Protein AF-A0A7R8CX97-F1 (afdb_monomer_lite)

pLDDT: mean 77.19, std 15.04, range [37.28, 96.88]

Seq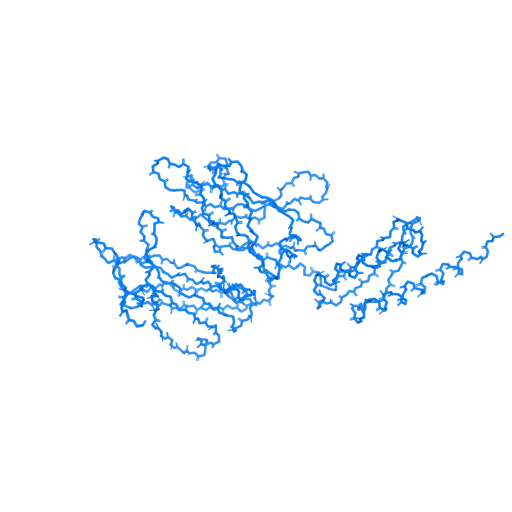uence (344 aa):
MGQDLPHKMAVEDMFIRKFMNGTWPDTFQSEIIIKRTHNLIRIAGITNYFIPAKKMYFLIGYTEEMLSLWLKCPPFHIDVTSDNPQNVWQSFSKLSKNLADMDVFDKSDPFCVVYLKEFNGSNTWLEMGRTEHINNNLNPSWVKKIVLEYRFEERQMLRFDVYDYDIKGSSNLDNHDFLGTCSCSLGEIVTGGSMGAVCSIPLQKKKNGSKLLISVEEMQVNKEETVWKVYAKNCDKKDFFGKSDPFLLISKSTPEGNGKYIPVHKTEVVKNTLNPIWKQFTIPIASLCNGDYLRPLMFEVSDWNRNGTEDFIGSVNLTLREIRDKRIFSVDLINDSKRKKKGF

InterPro domains:
  IPR000008 C2 domain [PF00168] (97-192)
  IPR000008 C2 domain [PF00168] (227-326)
  IPR000008 C2 domain [PS50004] (70-199)
  IPR000008 C2 domain [PS50004] (206-333)
  IPR000008 C2 domain [SM00239] (77-198)
  IPR000008 C2 domain [SM00239] (229-332)
  IPR026146 Small ribosomal subunit protein uS3m, metazoan [PF14955] (6-74)
  IPR035892 C2 domain superfamily [G3DSA:2.60.40.150] (96-215)
  IPR035892 C2 domain superfamily [G3DSA:2.60.40.150] (216-343)
  IPR035892 C2 domain superfamily [SSF49562] (97-210)
  IPR035892 C2 domain superfamily [SSF49562] (226-341)
  IPR037768 Copine, C2B domain [cd04047] (224-335)
  IPR045052 Copine [PTHR10857] (96-342)

Secondary structure (DSSP, 8-state):
--SHHHHHHHHHHHHHHHHHHHHSTTTBSSPPEEEEETTEEEEEEEE-TT--HHHHHHHHHHHHHHHHHHHT-S-EEEEEEES----EEEEEEEEEE-PPP--SSS---EEEEEEEE-SSS---EEEEEEPPP-TT-SS-B--PPEEEEE-TTS--EEEEEEEE--STT---GGGS-EEEEEEEEHHHHHHSSSSS-EEEEEPBT-SS--EEEEEEEEPP----EEEE--B--SPPP--SSS---EEEEEEEEPTT-SS-EEEEEEPPP-TT-SS-BPPPEEEEHHHHTTT-TTSEEEEEEEEE-TTS-EEEEEEEEEEHHHHHT-SS---PPB-HHHHHHTT-

Structure (mmCIF, N/CA/C/O backbone):
data_AF-A0A7R8CX97-F1
#
_entry.id   AF-A0A7R8CX97-F1
#
loop_
_atom_site.group_PDB
_atom_site.id
_atom_site.type_symbol
_atom_site.label_atom_id
_atom_site.label_alt_id
_atom_site.label_comp_id
_atom_site.label_asym_id
_atom_site.label_entity_id
_atom_site.label_seq_id
_atom_site.pdbx_PDB_ins_code
_atom_site.Cartn_x
_atom_site.Cartn_y
_atom_site.Cartn_z
_atom_site.occupancy
_atom_site.B_iso_or_equiv
_atom_site.auth_seq_id
_atom_site.auth_comp_id
_atom_site.auth_asym_id
_atom_site.auth_atom_id
_atom_site.pdbx_PDB_model_num
ATOM 1 N N . MET A 1 1 ? -37.909 7.763 54.750 1.00 41.53 1 MET A N 1
ATOM 2 C CA . MET A 1 1 ? -37.769 8.283 53.371 1.00 41.53 1 MET A CA 1
ATOM 3 C C . MET A 1 1 ? -36.938 7.299 52.553 1.00 41.53 1 MET A C 1
ATOM 5 O O . MET A 1 1 ? -35.730 7.454 52.486 1.00 41.53 1 MET A O 1
ATOM 9 N N . GLY A 1 2 ? -37.542 6.236 52.017 1.00 51.38 2 GLY A N 1
ATOM 10 C CA . GLY A 1 2 ? -36.784 5.167 51.339 1.00 51.38 2 GLY A CA 1
ATOM 11 C C . GLY A 1 2 ? -37.535 4.438 50.225 1.00 51.38 2 GLY A C 1
ATOM 12 O O . GLY A 1 2 ? -37.032 3.444 49.721 1.00 51.38 2 GLY A O 1
ATOM 13 N N . GLN A 1 3 ? -38.725 4.910 49.838 1.00 44.06 3 GLN A N 1
ATOM 14 C CA . GLN A 1 3 ? -39.551 4.259 48.813 1.00 44.06 3 GLN A CA 1
ATOM 15 C C . GLN A 1 3 ? -39.348 4.833 47.394 1.00 44.06 3 GLN A C 1
ATOM 17 O O . GLN A 1 3 ? -39.746 4.186 46.433 1.00 44.06 3 GLN A O 1
ATOM 22 N N . ASP A 1 4 ? -38.660 5.974 47.235 1.00 55.00 4 ASP A N 1
ATOM 23 C CA . ASP A 1 4 ? -38.542 6.668 45.935 1.00 55.00 4 ASP A CA 1
ATOM 24 C C . ASP A 1 4 ? -37.302 6.317 45.097 1.00 55.00 4 ASP A C 1
ATOM 26 O O . ASP A 1 4 ? -37.288 6.575 43.893 1.00 55.00 4 ASP A O 1
ATOM 30 N N . LEU A 1 5 ? -36.251 5.733 45.686 1.00 61.50 5 LEU A N 1
ATOM 31 C CA . LEU A 1 5 ? -35.015 5.432 44.944 1.00 61.50 5 LEU A CA 1
ATOM 32 C C . LEU A 1 5 ? -35.226 4.425 43.794 1.00 61.50 5 LEU A C 1
ATOM 34 O O . LEU A 1 5 ? -34.788 4.718 42.681 1.00 61.50 5 LEU A O 1
ATOM 38 N N . PRO A 1 6 ? -35.912 3.280 44.000 1.00 66.00 6 PRO A N 1
ATOM 39 C CA . PRO A 1 6 ? -36.088 2.279 42.945 1.00 66.00 6 PRO A CA 1
ATOM 40 C C . PRO A 1 6 ? -36.958 2.787 41.792 1.00 66.00 6 PRO A C 1
ATOM 42 O O . PRO A 1 6 ? -36.646 2.557 40.626 1.00 66.00 6 PRO A O 1
ATOM 45 N N . HIS A 1 7 ? -38.025 3.525 42.115 1.00 71.44 7 HIS A N 1
ATOM 46 C CA . HIS A 1 7 ? -38.918 4.118 41.121 1.00 71.44 7 HIS A CA 1
ATOM 47 C C . HIS A 1 7 ? -38.194 5.184 40.289 1.00 71.44 7 HIS A C 1
ATOM 49 O O . HIS A 1 7 ? -38.279 5.180 39.062 1.00 71.44 7 HIS A O 1
ATOM 55 N N . LYS A 1 8 ? -37.411 6.056 40.936 1.00 74.56 8 LYS A N 1
ATOM 56 C CA . LYS A 1 8 ? -36.607 7.068 40.244 1.00 74.56 8 LYS A CA 1
ATOM 57 C C . LYS A 1 8 ? -35.566 6.439 39.312 1.00 74.56 8 LYS A C 1
ATOM 59 O O . LYS A 1 8 ? -35.444 6.870 38.169 1.00 74.56 8 LYS A O 1
ATOM 64 N N . MET A 1 9 ? -34.877 5.388 39.760 1.00 78.50 9 MET A N 1
ATOM 65 C CA . MET A 1 9 ? -33.910 4.657 38.931 1.00 78.50 9 MET A CA 1
ATOM 66 C C . MET A 1 9 ? -34.572 3.983 37.723 1.00 78.50 9 MET A C 1
ATOM 68 O O . MET A 1 9 ? -34.030 4.046 36.624 1.00 78.50 9 MET A O 1
ATOM 72 N N . ALA A 1 10 ? -35.764 3.401 37.888 1.00 81.00 10 ALA A N 1
ATOM 73 C CA . ALA A 1 10 ? -36.506 2.798 36.780 1.00 81.00 10 ALA A CA 1
ATOM 74 C C . ALA A 1 10 ? -36.926 3.833 35.718 1.00 81.00 10 ALA A C 1
ATOM 76 O O . ALA A 1 10 ? -36.846 3.564 34.518 1.00 81.00 10 ALA A O 1
ATOM 77 N N . VAL A 1 11 ? -37.335 5.033 36.147 1.00 84.44 11 VAL A N 1
ATOM 78 C CA . VAL A 1 11 ? -37.668 6.144 35.239 1.00 84.44 11 VAL A CA 1
ATOM 79 C C . VAL A 1 11 ? -36.429 6.630 34.482 1.00 84.44 11 VAL A C 1
ATOM 81 O O . VAL A 1 11 ? -36.500 6.837 33.269 1.00 84.44 11 VAL A O 1
ATOM 84 N N . GLU A 1 12 ? -35.289 6.766 35.162 1.00 86.50 12 GLU A N 1
ATOM 85 C CA . GLU A 1 12 ? -34.015 7.130 34.531 1.00 86.50 12 GLU A CA 1
ATOM 86 C C . GLU A 1 12 ? -33.551 6.071 33.519 1.00 86.50 12 GLU A C 1
ATOM 88 O O . GLU A 1 12 ? -33.162 6.416 32.407 1.00 86.50 12 GLU A O 1
ATOM 93 N N . ASP A 1 13 ? -33.641 4.783 33.854 1.00 87.88 13 ASP A N 1
ATOM 94 C CA . ASP A 1 13 ? -33.240 3.697 32.954 1.00 87.88 13 ASP A CA 1
ATOM 95 C C . ASP A 1 13 ? -34.161 3.603 31.726 1.00 87.88 13 ASP A C 1
ATOM 97 O O . ASP A 1 13 ? -33.696 3.365 30.608 1.00 87.88 13 ASP A O 1
ATOM 101 N N . MET A 1 14 ? -35.466 3.850 31.892 1.00 87.94 14 MET A N 1
ATOM 102 C CA . MET A 1 14 ? -36.398 3.951 30.765 1.00 87.94 14 MET A CA 1
ATOM 103 C C . MET A 1 14 ? -36.058 5.144 29.864 1.00 87.94 14 MET A C 1
ATOM 105 O O . MET A 1 14 ? -36.117 5.023 28.637 1.00 87.94 14 MET A O 1
ATOM 109 N N . PHE A 1 15 ? -35.698 6.287 30.451 1.00 90.38 15 PHE A N 1
ATOM 110 C CA . PHE A 1 15 ? -35.252 7.451 29.691 1.00 90.38 15 PHE A CA 1
ATOM 111 C C . PHE A 1 15 ? -33.981 7.140 28.903 1.00 90.38 15 PHE A C 1
ATOM 113 O O . PHE A 1 15 ? -33.958 7.374 27.698 1.00 90.38 15 PHE A O 1
ATOM 120 N N . ILE A 1 16 ? -32.972 6.544 29.546 1.00 90.25 16 ILE A N 1
ATOM 121 C CA . ILE A 1 16 ? -31.727 6.128 28.897 1.00 90.25 16 ILE A CA 1
ATOM 122 C C . ILE A 1 16 ? -32.030 5.240 27.687 1.00 90.25 16 ILE A C 1
ATOM 124 O O . ILE A 1 16 ? -31.555 5.519 26.593 1.00 90.25 16 ILE A O 1
ATOM 128 N N . ARG A 1 17 ? -32.874 4.212 27.837 1.00 90.81 17 ARG A N 1
ATOM 129 C CA . ARG A 1 17 ? -33.239 3.315 26.723 1.00 90.81 17 ARG A CA 1
ATOM 130 C C . ARG A 1 17 ? -33.894 4.064 25.563 1.00 90.81 17 ARG A C 1
ATOM 132 O O . ARG A 1 17 ? -33.545 3.831 24.410 1.00 90.81 17 ARG A O 1
ATOM 139 N N . LYS A 1 18 ? -34.817 4.986 25.855 1.00 90.38 18 LYS A N 1
ATOM 140 C CA . LYS A 1 18 ? -35.466 5.816 24.826 1.00 90.38 18 LYS A CA 1
ATOM 141 C C . LYS A 1 18 ? -34.483 6.771 24.152 1.00 90.38 18 LYS A C 1
ATOM 143 O O . LYS A 1 18 ? -34.536 6.919 22.936 1.00 90.38 18 LYS A O 1
ATOM 148 N N . PHE A 1 19 ? -33.589 7.383 24.925 1.00 92.12 19 PHE A N 1
ATOM 149 C CA . PHE A 1 19 ? -32.539 8.255 24.410 1.00 92.12 19 PHE A CA 1
ATOM 150 C C . PHE A 1 19 ? -31.606 7.488 23.478 1.00 92.12 19 PHE A C 1
ATOM 152 O O . PHE A 1 19 ? -31.365 7.929 22.360 1.00 92.12 19 PHE A O 1
ATOM 159 N N . MET A 1 20 ? -31.133 6.316 23.905 1.00 90.81 20 MET A N 1
ATOM 160 C CA . MET A 1 20 ? -30.292 5.449 23.087 1.00 90.81 20 MET A CA 1
ATOM 161 C C . MET A 1 20 ? -31.007 5.065 21.790 1.00 90.81 20 MET A C 1
ATOM 163 O O . MET A 1 20 ? -30.449 5.294 20.729 1.00 90.81 20 MET A O 1
ATOM 167 N N . ASN A 1 21 ? -32.260 4.600 21.838 1.00 88.81 21 ASN A N 1
ATOM 168 C CA . ASN A 1 21 ? -33.011 4.241 20.626 1.00 88.81 21 ASN A CA 1
ATOM 169 C C . ASN A 1 21 ? -33.236 5.426 19.668 1.00 88.81 21 ASN A C 1
ATOM 171 O O . ASN A 1 21 ? -33.279 5.231 18.458 1.00 88.81 21 ASN A O 1
ATOM 175 N N . GLY A 1 22 ? -33.388 6.646 20.192 1.00 88.44 22 GLY A N 1
ATOM 176 C CA . GLY A 1 22 ? -33.539 7.850 19.369 1.00 88.44 22 GLY A CA 1
ATOM 177 C C . GLY A 1 22 ? -32.222 8.343 18.764 1.00 88.44 22 GLY A C 1
ATOM 178 O O . GLY A 1 22 ? -32.187 8.760 17.610 1.00 88.44 22 GLY A O 1
ATOM 179 N N . THR A 1 23 ? -31.137 8.283 19.534 1.00 89.69 23 THR A N 1
ATOM 180 C CA . THR A 1 23 ? -29.804 8.757 19.133 1.00 89.69 23 THR A CA 1
ATOM 181 C C . THR A 1 23 ? -29.090 7.751 18.227 1.00 89.69 23 THR A C 1
ATOM 183 O O . THR A 1 23 ? -28.349 8.141 17.327 1.00 89.69 23 THR A O 1
ATOM 186 N N . TRP A 1 24 ? -29.355 6.460 18.419 1.00 89.44 24 TRP A N 1
ATOM 187 C CA . TRP A 1 24 ? -28.754 5.331 17.711 1.00 89.44 24 TRP A CA 1
ATOM 188 C C . TRP A 1 24 ? -29.807 4.581 16.866 1.00 89.44 24 TRP A C 1
ATOM 190 O O . TRP A 1 24 ? -30.106 3.414 17.153 1.00 89.44 24 TRP A O 1
ATOM 200 N N . PRO A 1 25 ? -30.382 5.216 15.823 1.00 82.75 25 PRO A N 1
ATOM 201 C CA . PRO A 1 25 ? -31.473 4.634 15.046 1.00 82.75 25 PRO A CA 1
ATOM 202 C C . PRO A 1 25 ? -31.000 3.398 14.271 1.00 82.75 25 PRO A C 1
ATOM 204 O O . PRO A 1 25 ? -30.049 3.477 13.491 1.00 82.75 25 PRO A O 1
ATOM 207 N N . ASP A 1 26 ? -31.663 2.262 14.509 1.00 79.12 26 ASP A N 1
ATOM 208 C CA . ASP A 1 26 ? -31.423 0.951 13.876 1.00 79.12 26 ASP A CA 1
ATOM 209 C C . ASP A 1 26 ? -29.979 0.431 13.967 1.00 79.12 26 ASP A C 1
ATOM 211 O O . ASP A 1 26 ? -29.533 -0.408 13.180 1.00 79.12 26 ASP A O 1
ATOM 215 N N . THR A 1 27 ? -29.221 0.944 14.934 1.00 79.50 27 THR A N 1
ATOM 216 C CA . THR A 1 27 ? -27.808 0.592 15.090 1.00 79.50 27 THR A CA 1
ATOM 217 C C . THR A 1 27 ? -27.546 -0.479 16.131 1.00 79.50 27 THR A C 1
ATOM 219 O O . THR A 1 27 ? -26.583 -1.215 15.950 1.00 79.50 27 THR A O 1
ATOM 222 N N . PHE A 1 28 ? -28.370 -0.616 17.173 1.00 84.25 28 PHE A N 1
ATOM 223 C CA . PHE A 1 28 ? -28.231 -1.704 18.146 1.00 84.25 28 PHE A CA 1
ATOM 224 C C . PHE A 1 28 ? -28.981 -2.957 17.675 1.00 84.25 28 PHE A C 1
ATOM 226 O O . PHE A 1 28 ? -30.141 -2.878 17.283 1.00 84.25 28 PHE A O 1
ATOM 233 N N . GLN A 1 29 ? -28.309 -4.107 17.720 1.00 81.25 29 GLN A N 1
ATOM 234 C CA . GLN A 1 29 ? -28.875 -5.434 17.461 1.00 81.25 29 GLN A CA 1
ATOM 235 C C . GLN A 1 29 ? -29.215 -6.197 18.744 1.00 81.25 29 GLN A C 1
ATOM 237 O O . GLN A 1 29 ? -30.026 -7.120 18.708 1.00 81.25 29 GLN A O 1
ATOM 242 N N . SER A 1 30 ? -28.619 -5.821 19.877 1.00 83.12 30 SER A N 1
ATOM 243 C CA . SER A 1 30 ? -29.034 -6.328 21.184 1.00 83.12 30 SER A CA 1
ATOM 244 C C . SER A 1 30 ? -29.943 -5.342 21.899 1.00 83.12 30 SER A C 1
ATOM 246 O O . SER A 1 30 ? -29.991 -4.150 21.591 1.00 83.12 30 SER A O 1
ATOM 248 N N . GLU A 1 31 ? -30.579 -5.828 22.961 1.00 85.62 31 GLU A N 1
ATOM 249 C CA . GLU A 1 31 ? -31.091 -4.933 23.986 1.00 85.62 31 GLU A CA 1
ATOM 250 C C . GLU A 1 31 ? -29.958 -4.112 24.609 1.00 85.62 31 GLU A C 1
ATOM 252 O O . GLU A 1 31 ? -28.813 -4.560 24.731 1.00 85.62 31 GLU A O 1
ATOM 257 N N . ILE A 1 32 ? -30.304 -2.901 25.035 1.00 88.50 32 ILE A N 1
ATOM 258 C CA . ILE A 1 32 ? -29.399 -2.027 25.773 1.00 88.50 32 ILE A CA 1
ATOM 259 C C . ILE A 1 32 ? -29.286 -2.539 27.211 1.00 88.50 32 ILE A C 1
ATOM 261 O O . ILE A 1 32 ? -30.281 -2.688 27.923 1.00 88.50 32 ILE A O 1
ATOM 265 N N . ILE A 1 33 ? -28.067 -2.778 27.664 1.00 87.38 33 ILE A N 1
ATOM 266 C CA . ILE A 1 33 ? -27.746 -3.180 29.028 1.00 87.38 33 ILE A CA 1
ATOM 267 C C . ILE A 1 33 ? -27.322 -1.928 29.790 1.00 87.38 33 ILE A C 1
ATOM 269 O O . ILE A 1 33 ? -26.439 -1.198 29.354 1.00 87.38 33 ILE A O 1
ATOM 273 N N . ILE A 1 34 ? -27.938 -1.675 30.943 1.00 88.31 34 ILE A N 1
ATOM 274 C CA . ILE A 1 34 ? -27.571 -0.562 31.825 1.00 88.31 34 ILE A CA 1
ATOM 275 C C . ILE A 1 34 ? -27.044 -1.166 33.119 1.00 88.31 34 ILE A C 1
ATOM 277 O O . ILE A 1 34 ? -27.747 -1.922 33.790 1.00 88.31 34 ILE A O 1
ATOM 281 N N . LYS A 1 35 ? -25.801 -0.843 33.471 1.00 83.50 35 LYS A N 1
ATOM 282 C CA . LYS A 1 35 ? -25.158 -1.288 34.705 1.00 83.50 35 LYS A CA 1
ATOM 283 C C . LYS A 1 35 ? -24.748 -0.077 35.529 1.00 83.50 35 LYS A C 1
ATOM 285 O O . LYS A 1 35 ? -23.975 0.760 35.076 1.00 83.50 35 LYS A O 1
ATOM 290 N N . ARG A 1 36 ? -25.247 -0.003 36.761 1.00 81.50 36 ARG A N 1
ATOM 291 C CA . ARG A 1 36 ? -24.917 1.062 37.713 1.00 81.50 36 ARG A CA 1
ATOM 292 C C . ARG A 1 36 ? -23.991 0.511 38.790 1.00 81.50 36 ARG A C 1
ATOM 294 O O . ARG A 1 36 ? -24.331 -0.457 39.465 1.00 81.50 36 ARG A O 1
ATOM 301 N N . THR A 1 37 ? -22.816 1.109 38.942 1.00 77.88 37 THR A N 1
ATOM 302 C CA . THR A 1 37 ? -21.831 0.750 39.970 1.00 77.88 37 THR A CA 1
ATOM 303 C C . THR A 1 37 ? -21.337 2.017 40.653 1.00 77.88 37 THR A C 1
ATOM 305 O O . THR A 1 37 ? -20.574 2.773 40.059 1.00 77.88 37 THR A O 1
ATOM 308 N N . HIS A 1 38 ? -21.743 2.246 41.905 1.00 75.69 38 HIS A N 1
ATOM 309 C CA . HIS A 1 38 ? -21.486 3.502 42.626 1.00 75.69 38 HIS A CA 1
ATOM 310 C C . HIS A 1 38 ? -21.934 4.725 41.802 1.00 75.69 38 HIS A C 1
ATOM 312 O O . HIS A 1 38 ? -23.081 4.780 41.367 1.00 75.69 38 HIS A O 1
ATOM 318 N N . ASN A 1 39 ? -21.027 5.674 41.561 1.00 70.44 39 ASN A N 1
ATOM 319 C CA . ASN A 1 39 ? -21.266 6.871 40.758 1.00 70.44 39 ASN A CA 1
ATOM 320 C C . ASN A 1 39 ? -21.028 6.639 39.258 1.00 70.44 39 ASN A C 1
ATOM 322 O O . ASN A 1 39 ? -20.988 7.607 38.517 1.00 70.44 39 ASN A O 1
ATOM 326 N N . LEU A 1 40 ? -20.806 5.399 38.810 1.00 70.38 40 LEU A N 1
ATOM 327 C CA . LEU A 1 40 ? -20.575 5.074 37.404 1.00 70.38 40 LEU A CA 1
ATOM 328 C C . LEU A 1 40 ? -21.819 4.424 36.802 1.00 70.38 40 LEU A C 1
ATOM 330 O O . LEU A 1 40 ? -22.309 3.410 37.311 1.00 70.38 40 LEU A O 1
ATOM 334 N N . ILE A 1 41 ? -22.273 4.966 35.676 1.00 81.69 41 ILE A N 1
ATOM 335 C CA . ILE A 1 41 ? -23.279 4.333 34.823 1.00 81.69 41 ILE A CA 1
ATOM 336 C C . ILE A 1 41 ? -22.575 3.839 33.564 1.00 81.69 41 ILE A C 1
ATOM 338 O O . ILE A 1 41 ? -21.904 4.610 32.878 1.00 81.69 41 ILE A O 1
ATOM 342 N N . ARG A 1 42 ? -22.723 2.543 33.289 1.00 79.50 42 ARG A N 1
ATOM 343 C CA . ARG A 1 42 ? -22.282 1.907 32.052 1.00 79.50 42 ARG A CA 1
ATOM 344 C C . ARG A 1 42 ? -23.482 1.526 31.213 1.00 79.50 42 ARG A C 1
ATOM 346 O O . ARG A 1 42 ? -24.377 0.830 31.699 1.00 79.50 42 ARG A O 1
ATOM 353 N N . ILE A 1 43 ? -23.472 1.949 29.960 1.00 85.69 43 ILE A N 1
ATOM 354 C CA . ILE A 1 43 ? -24.403 1.464 28.945 1.00 85.69 43 ILE A CA 1
ATOM 355 C C . ILE A 1 43 ? -23.640 0.529 28.028 1.00 85.69 43 ILE A C 1
ATOM 357 O O . ILE A 1 43 ? -22.598 0.914 27.516 1.00 85.69 43 ILE A O 1
ATOM 361 N N . ALA A 1 44 ? -24.167 -0.667 27.801 1.00 80.75 44 ALA A N 1
ATOM 362 C CA . ALA A 1 44 ? -23.605 -1.611 26.856 1.00 80.75 44 ALA A CA 1
ATOM 363 C C . ALA A 1 44 ? -24.649 -2.105 25.861 1.00 80.75 44 ALA A C 1
ATOM 365 O O . ALA A 1 44 ? -25.841 -2.162 26.160 1.00 80.75 44 ALA A O 1
ATOM 366 N N . GLY A 1 45 ? -24.200 -2.469 24.669 1.00 80.69 45 GLY A N 1
ATOM 367 C CA . GLY A 1 45 ? -25.056 -3.047 23.646 1.00 80.69 45 GLY A CA 1
ATOM 368 C C . GLY A 1 45 ? -24.260 -3.449 22.414 1.00 80.69 45 GLY A C 1
ATOM 369 O O . GLY A 1 45 ? -23.164 -2.940 22.174 1.00 80.69 45 GLY A O 1
ATOM 370 N N . ILE A 1 46 ? -24.829 -4.373 21.652 1.00 79.00 46 ILE A N 1
ATOM 371 C CA . ILE A 1 46 ? -24.265 -4.909 20.421 1.00 79.00 46 ILE A CA 1
ATOM 372 C C . ILE A 1 46 ? -24.755 -4.064 19.254 1.00 79.00 46 ILE A C 1
ATOM 374 O O . ILE A 1 46 ? -25.962 -3.850 19.137 1.00 79.00 46 ILE A O 1
ATOM 378 N N . THR A 1 47 ? -23.854 -3.595 18.391 1.00 75.19 47 THR A N 1
ATOM 379 C CA . THR A 1 47 ? -24.209 -2.765 17.226 1.00 75.19 47 THR A CA 1
ATOM 380 C C . THR A 1 47 ? -23.962 -3.441 15.879 1.00 75.19 47 THR A C 1
ATOM 382 O O . THR A 1 47 ? -23.184 -4.387 15.773 1.00 75.19 47 THR A O 1
ATOM 385 N N . ASN A 1 48 ? -24.655 -2.948 14.847 1.00 68.50 48 ASN A N 1
ATOM 386 C CA . ASN A 1 48 ? -24.529 -3.377 13.456 1.00 68.50 48 ASN A CA 1
ATOM 387 C C . ASN A 1 48 ? -23.182 -2.930 12.846 1.00 68.50 48 ASN A C 1
ATOM 389 O O . ASN A 1 48 ? -22.699 -1.829 13.107 1.00 68.50 48 ASN A O 1
ATOM 393 N N . TYR A 1 49 ? -22.616 -3.755 11.966 1.00 64.06 49 TYR A N 1
ATOM 394 C CA . TYR A 1 49 ? -21.288 -3.592 11.364 1.00 64.06 49 TYR A CA 1
ATOM 395 C C . TYR A 1 49 ? -21.163 -2.431 10.365 1.00 64.06 49 TYR A C 1
ATOM 397 O O . TYR A 1 49 ? -20.056 -2.025 10.027 1.00 64.06 49 TYR A O 1
ATOM 405 N N . PHE A 1 50 ? -22.276 -1.877 9.880 1.00 60.44 50 PHE A N 1
ATOM 406 C CA . PHE A 1 50 ? -22.267 -0.832 8.849 1.00 60.44 50 PHE A CA 1
ATOM 407 C C . PHE A 1 50 ? -22.076 0.600 9.370 1.00 60.44 50 PHE A C 1
ATOM 409 O O . PHE A 1 50 ? -22.237 1.551 8.603 1.00 60.44 50 PHE A O 1
ATOM 416 N N . ILE A 1 51 ? -21.779 0.802 10.655 1.00 65.19 51 ILE A N 1
ATOM 417 C CA . ILE A 1 51 ? -21.611 2.148 11.216 1.00 65.19 51 ILE A CA 1
ATOM 418 C C . ILE A 1 51 ? -20.169 2.612 10.976 1.00 65.19 51 ILE A C 1
ATOM 420 O O . ILE A 1 51 ? -19.252 2.052 11.572 1.00 65.19 51 ILE A O 1
ATOM 424 N N . PRO A 1 52 ? -19.928 3.667 10.174 1.00 63.84 52 PRO A N 1
ATOM 425 C CA . PRO A 1 52 ? -18.580 4.201 10.010 1.00 63.84 52 PRO A CA 1
ATOM 426 C C . PRO A 1 52 ? -18.021 4.685 11.354 1.00 63.84 52 PRO A C 1
ATOM 428 O O . PRO A 1 52 ? -18.738 5.353 12.104 1.00 63.84 52 PRO A O 1
ATOM 431 N N . ALA A 1 53 ? -16.732 4.447 11.624 1.00 61.91 53 ALA A N 1
ATOM 432 C CA . ALA A 1 53 ? -16.088 4.794 12.900 1.00 61.91 53 ALA A CA 1
ATOM 433 C C . ALA A 1 53 ? -16.347 6.252 13.331 1.00 61.91 53 ALA A C 1
ATOM 435 O O . ALA A 1 53 ? -16.673 6.518 14.483 1.00 61.91 53 ALA A O 1
ATOM 436 N N . LYS A 1 54 ? -16.321 7.209 12.391 1.00 61.47 54 LYS A N 1
ATOM 437 C CA . LYS A 1 54 ? -16.642 8.625 12.658 1.00 61.47 54 LYS A CA 1
ATOM 438 C C . LYS A 1 54 ? -18.062 8.833 13.202 1.00 61.47 54 LYS A C 1
ATOM 440 O O . LYS A 1 54 ? -18.254 9.644 14.105 1.00 61.47 54 LYS A O 1
ATOM 445 N N . LYS A 1 55 ? -19.055 8.125 12.652 1.00 72.44 55 LYS A N 1
ATOM 446 C CA . LYS A 1 55 ? -20.443 8.175 13.134 1.00 72.44 55 LYS A CA 1
ATOM 447 C C . LYS A 1 55 ? -20.527 7.554 14.528 1.00 72.44 55 LYS A C 1
ATOM 449 O O . LYS A 1 55 ? -21.178 8.124 15.390 1.00 72.44 55 LYS A O 1
ATOM 454 N N . MET A 1 56 ? -19.813 6.455 14.762 1.00 73.94 56 MET A N 1
ATOM 455 C CA . MET A 1 56 ? -19.743 5.811 16.074 1.00 73.94 56 MET A CA 1
ATOM 456 C C . MET A 1 56 ? -19.127 6.738 17.139 1.00 73.94 56 MET A C 1
ATOM 458 O O . MET A 1 56 ? -19.754 6.945 18.171 1.00 73.94 56 MET A O 1
ATOM 462 N N . TYR A 1 57 ? -17.989 7.393 16.866 1.00 67.25 57 TYR A N 1
ATOM 463 C CA . TYR A 1 57 ? -17.374 8.378 17.776 1.00 67.25 57 TYR A CA 1
ATOM 464 C C . TYR A 1 57 ? -18.304 9.543 18.104 1.00 67.25 57 TYR A C 1
ATOM 466 O O . TYR A 1 57 ? -18.422 9.932 19.264 1.00 67.25 57 TYR A O 1
ATOM 474 N N . PHE A 1 58 ? -18.971 10.091 17.085 1.00 78.12 58 PHE A N 1
ATOM 475 C CA . PHE A 1 58 ? -19.937 11.163 17.288 1.00 78.12 58 PHE A CA 1
ATOM 476 C C . PHE A 1 58 ? -21.074 10.709 18.204 1.00 78.12 58 PHE A C 1
ATOM 478 O O . PHE A 1 58 ? -21.396 11.405 19.158 1.00 78.12 58 PHE A O 1
ATOM 485 N N . LEU A 1 59 ? -21.652 9.533 17.947 1.00 84.38 59 LEU A N 1
ATOM 486 C CA . LEU A 1 59 ? -22.776 9.019 18.722 1.00 84.38 59 LEU A CA 1
ATOM 487 C C . LEU A 1 59 ? -22.386 8.659 20.161 1.00 84.38 59 LEU A C 1
ATOM 489 O O . LEU A 1 59 ? -23.154 8.964 21.072 1.00 84.38 59 LEU A O 1
ATOM 493 N N . ILE A 1 60 ? -21.207 8.065 20.382 1.00 81.75 60 ILE A N 1
ATOM 494 C CA . ILE A 1 60 ? -20.685 7.771 21.727 1.00 81.75 60 ILE A CA 1
ATOM 495 C C . ILE A 1 60 ? -20.463 9.076 22.488 1.00 81.75 60 ILE A C 1
ATOM 497 O O . ILE A 1 60 ? -21.099 9.277 23.518 1.00 81.75 60 ILE A O 1
ATOM 501 N N . GLY A 1 61 ? -19.648 9.992 21.952 1.00 77.00 61 GLY A N 1
ATOM 502 C CA . GLY A 1 61 ? -19.321 11.249 22.630 1.00 77.00 61 GLY A CA 1
ATOM 503 C C . GLY A 1 61 ? -20.554 12.111 22.899 1.00 77.00 61 GLY A C 1
ATOM 504 O O . GLY A 1 61 ? -20.739 12.590 24.013 1.00 77.00 61 GLY A O 1
ATOM 505 N N . TYR A 1 62 ? -21.456 12.225 21.917 1.00 85.56 62 TYR A N 1
ATOM 506 C CA . TYR A 1 62 ? -22.729 12.927 22.084 1.00 85.56 62 TYR A CA 1
ATOM 507 C C . TYR A 1 62 ? -23.578 12.313 23.201 1.00 85.56 62 TYR A C 1
ATOM 509 O O . TYR A 1 62 ? -24.157 13.030 24.014 1.00 85.56 62 TYR A O 1
ATOM 517 N N . THR A 1 63 ? -23.652 10.983 23.265 1.00 88.69 63 THR A N 1
ATOM 518 C CA . THR A 1 63 ? -24.441 10.297 24.291 1.00 88.69 63 THR A CA 1
ATOM 519 C C . THR A 1 63 ? -23.809 10.448 25.677 1.00 88.69 63 THR A C 1
ATOM 521 O O . THR A 1 63 ? -24.533 10.727 26.631 1.00 88.69 63 THR A O 1
ATOM 524 N N . GLU A 1 64 ? -22.485 10.306 25.804 1.00 83.75 64 GLU A N 1
ATOM 525 C CA . GLU A 1 64 ? -21.773 10.485 27.075 1.00 83.75 64 GLU A CA 1
ATOM 526 C C . GLU A 1 64 ? -21.932 11.910 27.611 1.00 83.75 64 GLU A C 1
ATOM 528 O O . GLU A 1 64 ? -22.280 12.102 28.778 1.00 83.75 64 GLU A O 1
ATOM 533 N N . GLU A 1 65 ? -21.759 12.918 26.758 1.00 82.06 65 GLU A N 1
ATOM 534 C CA . GLU A 1 65 ? -21.895 14.324 27.138 1.00 82.06 65 GLU A CA 1
ATOM 535 C C . GLU A 1 65 ? -23.340 14.665 27.535 1.00 82.06 65 GLU A C 1
ATOM 537 O O . GLU A 1 65 ? -23.589 15.198 28.616 1.00 82.06 65 GLU A O 1
ATOM 542 N N . MET A 1 66 ? -24.327 14.281 26.722 1.00 86.38 66 MET A N 1
ATOM 543 C CA . MET A 1 66 ? -25.730 14.604 26.995 1.00 86.38 66 MET A CA 1
ATOM 544 C C . MET A 1 66 ? -26.277 13.881 28.229 1.00 86.38 66 MET A C 1
ATOM 546 O O . MET A 1 66 ? -26.969 14.491 29.051 1.00 86.38 66 MET A O 1
ATOM 550 N N . LEU A 1 67 ? -25.978 12.588 28.390 1.00 86.06 67 LEU A N 1
ATOM 551 C CA . LEU A 1 67 ? -26.467 11.823 29.537 1.00 86.06 67 LEU A CA 1
ATOM 552 C C . LEU A 1 67 ? -25.716 12.173 30.824 1.00 86.06 67 LEU A C 1
ATOM 554 O O . LEU A 1 67 ? -26.351 12.209 31.878 1.00 86.06 67 LEU A O 1
ATOM 558 N N . SER A 1 68 ? -24.422 12.511 30.766 1.00 82.00 68 SER A N 1
ATOM 559 C CA . SER A 1 68 ? -23.691 12.990 31.951 1.00 82.00 68 SER A CA 1
ATOM 560 C C . SER A 1 68 ? -24.243 14.323 32.470 1.00 82.00 68 SER A C 1
ATOM 562 O O . SER A 1 68 ? -24.419 14.472 33.684 1.00 82.00 68 SER A O 1
ATOM 564 N N . LEU A 1 69 ? -24.610 15.250 31.573 1.00 82.94 69 LEU A N 1
ATOM 565 C CA . LEU A 1 69 ? -25.268 16.513 31.927 1.00 82.94 69 LEU A CA 1
ATOM 566 C C . LEU A 1 69 ? -26.653 16.288 32.544 1.00 82.94 69 LEU A C 1
ATOM 568 O O . LEU A 1 69 ? -26.984 16.892 33.567 1.00 82.94 69 LEU A O 1
ATOM 572 N N . TRP A 1 70 ? -27.461 15.410 31.946 1.00 83.12 70 TRP A N 1
ATOM 573 C CA . TRP A 1 70 ? -28.832 15.172 32.397 1.00 83.12 70 TRP A CA 1
ATOM 574 C C . TRP A 1 70 ? -28.892 14.408 33.728 1.00 83.12 70 TRP A C 1
ATOM 576 O O . TRP A 1 70 ? -29.629 14.795 34.635 1.00 83.12 70 TRP A O 1
ATOM 586 N N . LEU A 1 71 ? -28.073 13.362 33.876 1.00 81.06 71 LEU A N 1
ATOM 587 C CA . LEU A 1 71 ? -28.016 12.525 35.081 1.00 81.06 71 LEU A CA 1
ATOM 588 C C . LEU A 1 71 ? -27.170 13.144 36.201 1.00 81.06 71 LEU A C 1
ATOM 590 O O . LEU A 1 71 ? -27.161 12.618 37.313 1.00 81.06 71 LEU A O 1
ATOM 594 N N . LYS A 1 72 ? -26.459 14.251 35.926 1.00 80.12 72 LYS A N 1
ATOM 595 C CA . LYS A 1 72 ? -25.499 14.893 36.844 1.00 80.12 72 LYS A CA 1
ATOM 596 C C . LYS A 1 72 ? -24.467 13.893 37.389 1.00 80.12 72 LYS A C 1
ATOM 598 O O . LYS A 1 72 ? -24.111 13.936 38.567 1.00 80.12 72 LYS A O 1
ATOM 603 N N . CYS A 1 73 ? -24.014 12.980 36.529 1.00 67.88 73 CYS A N 1
ATOM 604 C CA . CYS A 1 73 ? -23.197 11.819 36.882 1.00 67.88 73 CYS A CA 1
ATOM 605 C C . CYS A 1 73 ? -21.889 11.824 36.064 1.00 67.88 73 CYS A C 1
ATOM 607 O O . CYS A 1 73 ? -21.886 11.359 34.925 1.00 67.88 73 CYS A O 1
ATOM 609 N N . PRO A 1 74 ? -20.793 12.400 36.596 1.00 54.00 74 PRO A N 1
ATOM 610 C CA . PRO A 1 74 ? -19.580 12.690 35.827 1.00 54.00 74 PRO A CA 1
ATOM 611 C C . PRO A 1 74 ? -18.549 11.549 35.751 1.00 54.00 74 PRO A C 1
ATOM 613 O O . PRO A 1 74 ? -17.409 11.793 35.358 1.00 54.00 74 PRO A O 1
ATOM 616 N N . PRO A 1 75 ? -18.917 10.297 36.057 1.00 55.12 75 PRO A N 1
ATOM 617 C CA . PRO A 1 75 ? -18.416 9.244 35.189 1.00 55.12 75 PRO A CA 1
ATOM 618 C C . PRO A 1 75 ? -19.583 8.499 34.541 1.00 55.12 75 PRO A C 1
ATOM 620 O O . PRO A 1 75 ? -20.379 7.817 35.193 1.00 55.12 75 PRO A O 1
ATOM 623 N N . PHE A 1 76 ? -19.667 8.654 33.225 1.00 66.56 76 PHE A N 1
ATOM 624 C CA . PHE A 1 76 ? -20.634 7.999 32.365 1.00 66.56 76 PHE A CA 1
ATOM 625 C C . PHE A 1 76 ? -19.869 7.407 31.187 1.00 66.56 76 PHE A C 1
ATOM 627 O O . PHE A 1 76 ? -19.163 8.139 30.500 1.00 66.56 76 PHE A O 1
ATOM 634 N N . HIS A 1 77 ? -19.975 6.094 30.995 1.00 68.88 77 HIS A N 1
ATOM 635 C CA . HIS A 1 77 ? -19.250 5.390 29.941 1.00 68.88 77 HIS A CA 1
ATOM 636 C C . HIS A 1 77 ? -20.192 4.525 29.122 1.00 68.88 77 HIS A C 1
ATOM 638 O O . HIS A 1 77 ? -21.091 3.870 29.662 1.00 68.88 77 HIS A O 1
ATOM 644 N N . ILE A 1 78 ? -19.969 4.512 27.814 1.00 62.34 78 ILE A N 1
ATOM 645 C CA . ILE A 1 78 ? -20.716 3.658 26.898 1.00 62.34 78 ILE A CA 1
ATOM 646 C C . ILE A 1 78 ? -19.764 2.619 26.324 1.00 62.34 78 ILE A C 1
ATOM 648 O O . ILE A 1 78 ? -18.910 2.918 25.495 1.00 62.34 78 ILE A O 1
ATOM 652 N N . ASP A 1 79 ? -19.970 1.379 26.746 1.00 63.66 79 ASP A N 1
ATOM 653 C CA . ASP A 1 79 ? -19.248 0.207 26.275 1.00 63.66 79 ASP A CA 1
ATOM 654 C C . ASP A 1 79 ? -20.041 -0.403 25.104 1.00 63.66 79 ASP A C 1
ATOM 656 O O . ASP A 1 79 ? -20.857 -1.309 25.276 1.00 63.66 79 ASP A O 1
ATOM 660 N N . VAL A 1 80 ? -19.855 0.116 23.890 1.00 56.69 80 VAL A N 1
ATOM 661 C CA . VAL A 1 80 ? -20.443 -0.504 22.692 1.00 56.69 80 VAL A CA 1
ATOM 662 C C . VAL A 1 80 ? -19.568 -1.677 22.269 1.00 56.69 80 VAL A C 1
ATOM 664 O O . VAL A 1 80 ? -18.358 -1.532 22.184 1.00 56.69 80 VAL A O 1
ATOM 667 N N . THR A 1 81 ? -20.153 -2.836 21.985 1.00 53.59 81 THR A N 1
ATOM 668 C CA . THR A 1 81 ? -19.436 -3.966 21.375 1.00 53.59 81 THR A CA 1
ATOM 669 C C . THR A 1 81 ? -20.033 -4.228 19.995 1.00 53.59 81 THR A C 1
ATOM 671 O O . THR A 1 81 ? -21.231 -4.057 19.782 1.00 53.59 81 THR A O 1
ATOM 674 N N . SER A 1 82 ? -19.214 -4.578 19.011 1.00 53.16 82 SER A N 1
ATOM 675 C CA . SER A 1 82 ? -19.713 -5.032 17.708 1.00 53.16 82 SER A CA 1
ATOM 676 C C . SER A 1 82 ? -19.966 -6.539 17.771 1.00 53.16 82 SER A C 1
ATOM 678 O O . SER A 1 82 ? -19.169 -7.252 18.377 1.00 53.16 82 SER A O 1
ATOM 680 N N . ASP A 1 83 ? -21.028 -7.040 17.126 1.00 42.50 83 ASP A N 1
ATOM 681 C CA . ASP A 1 83 ? -21.270 -8.494 16.956 1.00 42.50 83 ASP A CA 1
ATOM 682 C C . ASP A 1 83 ? -20.120 -9.183 16.198 1.00 42.50 83 ASP A C 1
ATOM 684 O O . ASP A 1 83 ? -20.008 -10.404 16.146 1.00 42.50 83 ASP A O 1
ATOM 688 N N . ASN A 1 84 ? -19.212 -8.405 15.608 1.00 41.62 84 ASN A N 1
ATOM 689 C CA . ASN A 1 84 ? -18.036 -8.959 14.979 1.00 41.62 84 ASN A CA 1
ATOM 690 C C . ASN A 1 84 ? -16.805 -8.890 15.905 1.00 41.62 84 ASN A C 1
ATOM 692 O O . ASN A 1 84 ? -16.226 -7.813 16.059 1.00 41.62 84 ASN A O 1
ATOM 696 N N . PRO A 1 85 ? -16.314 -10.025 16.441 1.00 37.28 85 PRO A N 1
ATOM 697 C CA . PRO A 1 85 ? -14.978 -10.107 17.027 1.00 37.28 85 PRO A CA 1
ATOM 698 C C . PRO A 1 85 ? -13.855 -10.005 15.977 1.00 37.28 85 PRO A C 1
ATOM 700 O O . PRO A 1 85 ? -12.675 -10.073 16.324 1.00 37.28 85 PRO A O 1
ATOM 703 N N . GLN A 1 86 ? -14.161 -9.828 14.687 1.00 40.28 86 GLN A N 1
ATOM 704 C CA . GLN A 1 86 ? -13.137 -9.550 13.685 1.00 40.28 86 GLN A CA 1
ATOM 705 C C . GLN A 1 86 ? -12.731 -8.078 13.748 1.00 40.28 86 GLN A C 1
ATOM 707 O O . GLN A 1 86 ? -13.224 -7.244 12.996 1.00 40.28 86 GLN A O 1
ATOM 712 N N . ASN A 1 87 ? -11.804 -7.779 14.659 1.00 44.88 87 ASN A N 1
ATOM 713 C CA . ASN A 1 87 ? -10.500 -7.243 14.286 1.00 44.88 87 ASN A CA 1
ATOM 714 C C . ASN A 1 87 ? -10.530 -6.578 12.898 1.00 44.88 87 ASN A C 1
ATOM 716 O O . ASN A 1 87 ? -10.326 -7.264 11.893 1.00 44.88 87 ASN A O 1
ATOM 720 N N . VAL A 1 88 ? -10.814 -5.279 12.804 1.00 49.53 88 VAL A N 1
ATOM 721 C CA . VAL A 1 88 ? -10.681 -4.590 11.515 1.00 49.53 88 VAL A CA 1
ATOM 722 C C . VAL A 1 88 ? -9.198 -4.629 11.162 1.00 49.53 88 VAL A C 1
ATOM 724 O O . VAL A 1 88 ? -8.384 -3.939 11.775 1.00 49.53 88 VAL A O 1
ATOM 727 N N . TRP A 1 89 ? -8.835 -5.504 10.226 1.00 49.66 89 TRP A N 1
ATOM 728 C CA . TRP A 1 89 ? -7.454 -5.684 9.813 1.00 49.66 89 TRP A CA 1
ATOM 729 C C . TRP A 1 89 ? -7.066 -4.518 8.925 1.00 49.66 89 TRP A C 1
ATOM 731 O O . TRP A 1 89 ? -7.644 -4.309 7.859 1.00 49.66 89 TRP A O 1
ATOM 741 N N . GLN A 1 90 ? -6.094 -3.737 9.370 1.00 52.62 90 GLN A N 1
ATOM 742 C CA . GLN A 1 90 ? -5.614 -2.593 8.615 1.00 52.62 90 GLN A CA 1
ATOM 743 C C . GLN A 1 90 ? -4.290 -2.937 7.958 1.00 52.62 90 GLN A C 1
ATOM 745 O O . GLN A 1 90 ? -3.348 -3.366 8.625 1.00 52.62 90 GLN A O 1
ATOM 750 N N . SER A 1 91 ? -4.230 -2.753 6.640 1.00 44.25 91 SER A N 1
ATOM 751 C CA . SER A 1 91 ? -2.992 -2.924 5.890 1.00 44.25 91 SER A CA 1
ATOM 752 C C . SER A 1 91 ? -2.253 -1.600 5.769 1.00 44.25 91 SER A C 1
ATOM 754 O O . SER A 1 91 ? -2.815 -0.603 5.313 1.00 44.25 91 SER A O 1
ATOM 756 N N . PHE A 1 92 ? -0.981 -1.605 6.160 1.00 52.03 92 PHE A N 1
ATOM 757 C CA . PHE A 1 92 ? -0.088 -0.464 6.004 1.00 52.03 92 PHE A CA 1
ATOM 758 C C . PHE A 1 92 ? 0.684 -0.616 4.708 1.00 52.03 92 PHE A C 1
ATOM 760 O O . PHE A 1 92 ? 1.410 -1.591 4.527 1.00 52.03 92 PHE A O 1
ATOM 767 N N . SER A 1 93 ? 0.568 0.364 3.826 1.00 48.09 93 SER A N 1
ATOM 768 C CA . SER A 1 93 ? 1.498 0.529 2.714 1.00 48.09 93 SER A CA 1
ATOM 769 C C . SER A 1 93 ? 2.281 1.804 2.945 1.00 48.09 93 SER A C 1
ATOM 771 O O . SER A 1 93 ? 1.700 2.877 3.147 1.00 48.09 93 SER A O 1
ATOM 773 N N . LYS A 1 94 ? 3.600 1.673 2.948 1.00 54.25 94 LYS A N 1
ATOM 774 C CA . LYS A 1 94 ? 4.495 2.747 3.333 1.00 54.25 94 LYS A CA 1
ATOM 775 C C . LYS A 1 94 ? 5.202 3.252 2.081 1.00 54.25 94 LYS A C 1
ATOM 777 O O . LYS A 1 94 ? 5.825 2.490 1.348 1.00 54.25 94 LYS A O 1
ATOM 782 N N . LEU A 1 95 ? 5.086 4.547 1.841 1.00 50.38 95 LEU A N 1
ATOM 783 C CA . LEU A 1 95 ? 5.924 5.271 0.899 1.00 50.38 95 LEU A CA 1
ATOM 784 C C . LEU A 1 95 ? 6.839 6.145 1.758 1.00 50.38 95 LEU A C 1
ATOM 786 O O . LEU A 1 95 ? 6.410 6.690 2.775 1.00 50.38 95 LEU A O 1
ATOM 790 N N . SER A 1 96 ? 8.098 6.315 1.402 1.00 49.53 96 SER A N 1
ATOM 791 C CA . SER A 1 96 ? 8.855 7.432 1.961 1.00 49.53 96 SER A CA 1
ATOM 792 C C . SER A 1 96 ? 9.396 8.283 0.842 1.00 49.53 96 SER A C 1
ATOM 794 O O . SER A 1 96 ? 9.675 7.804 -0.255 1.00 49.53 96 SER A O 1
ATOM 796 N N . LYS A 1 97 ? 9.444 9.583 1.111 1.00 46.06 97 LYS A N 1
ATOM 797 C CA . LYS A 1 97 ? 10.006 10.560 0.193 1.00 46.06 97 LYS A CA 1
ATOM 798 C C . LYS A 1 97 ? 11.149 11.271 0.890 1.00 46.06 97 LYS A C 1
ATOM 800 O O . LYS A 1 97 ? 10.989 11.736 2.023 1.00 46.06 97 LYS A O 1
ATOM 805 N N . ASN A 1 98 ? 12.253 11.408 0.166 1.00 48.59 98 ASN A N 1
ATOM 806 C CA . ASN A 1 98 ? 13.448 12.133 0.574 1.00 48.59 98 ASN A CA 1
ATOM 807 C C . ASN A 1 98 ? 14.075 11.576 1.857 1.00 48.59 98 ASN A C 1
ATOM 809 O O . ASN A 1 98 ? 14.280 12.322 2.816 1.00 48.59 98 ASN A O 1
ATOM 813 N N . LEU A 1 99 ? 14.355 10.273 1.909 1.00 49.41 99 LEU A N 1
ATOM 814 C CA . LEU A 1 99 ? 15.235 9.741 2.946 1.00 49.41 99 LEU A CA 1
ATOM 815 C C . LEU A 1 99 ? 16.633 10.337 2.762 1.00 49.41 99 LEU A C 1
ATOM 817 O O . LEU A 1 99 ? 17.123 10.478 1.644 1.00 49.41 99 LEU A O 1
ATOM 821 N N . ALA A 1 100 ? 17.216 10.784 3.869 1.00 41.78 100 ALA A N 1
ATOM 822 C CA . ALA A 1 100 ? 18.521 11.422 3.868 1.00 41.78 100 ALA A CA 1
ATOM 823 C C . ALA A 1 100 ? 19.630 10.374 3.755 1.00 41.78 100 ALA A C 1
ATOM 825 O O . ALA A 1 100 ? 19.614 9.407 4.519 1.00 41.78 100 ALA A O 1
ATOM 826 N N . ASP A 1 101 ? 20.580 10.659 2.869 1.00 43.97 101 ASP A N 1
ATOM 827 C CA . ASP A 1 101 ? 21.825 9.926 2.652 1.00 43.97 101 ASP A CA 1
ATOM 828 C C . ASP A 1 101 ? 22.602 9.750 3.968 1.00 43.97 101 ASP A C 1
ATOM 830 O O . ASP A 1 101 ? 22.700 10.709 4.747 1.00 43.97 101 ASP A O 1
ATOM 834 N N . MET A 1 102 ? 23.086 8.540 4.252 1.00 44.22 102 MET A N 1
ATOM 835 C CA . MET A 1 102 ? 23.999 8.281 5.378 1.00 44.22 102 MET A CA 1
ATOM 836 C C . MET A 1 102 ? 25.423 8.010 4.923 1.00 44.22 102 MET A C 1
ATOM 838 O O . MET A 1 102 ? 26.351 8.405 5.630 1.00 44.22 102 MET A O 1
ATOM 842 N N . ASP A 1 103 ? 25.599 7.432 3.739 1.00 40.19 103 ASP A N 1
ATOM 843 C CA . ASP A 1 103 ? 26.913 7.091 3.236 1.00 40.19 103 ASP A CA 1
ATOM 844 C C . ASP A 1 103 ? 27.444 8.202 2.335 1.00 40.19 103 ASP A C 1
ATOM 846 O O . ASP A 1 103 ? 26.823 8.663 1.385 1.00 40.19 103 ASP A O 1
ATOM 850 N N . VAL A 1 104 ? 28.663 8.651 2.627 1.00 38.84 104 VAL A N 1
ATOM 851 C CA . VAL A 1 104 ? 29.349 9.702 1.855 1.00 38.84 104 VAL A CA 1
ATOM 852 C C . VAL A 1 104 ? 29.682 9.226 0.424 1.00 38.84 104 VAL A C 1
ATOM 854 O O . VAL A 1 104 ? 30.092 10.032 -0.412 1.00 38.84 104 VAL A O 1
ATOM 857 N N . PHE A 1 105 ? 29.485 7.935 0.121 1.00 39.53 105 PHE A N 1
ATOM 858 C CA . PHE A 1 105 ? 29.817 7.322 -1.166 1.00 39.53 105 PHE A CA 1
ATOM 859 C C . PHE A 1 105 ? 28.776 6.332 -1.734 1.00 39.53 105 PHE A C 1
ATOM 861 O O . PHE A 1 105 ? 28.905 6.009 -2.913 1.00 39.53 105 PHE A O 1
ATOM 868 N N . ASP A 1 106 ? 27.745 5.912 -0.988 1.00 55.41 106 ASP A N 1
ATOM 869 C CA . ASP A 1 106 ? 26.723 4.941 -1.431 1.00 55.41 106 ASP A CA 1
ATOM 870 C C . ASP A 1 106 ? 25.309 5.374 -0.991 1.00 55.41 106 ASP A C 1
ATOM 872 O O . ASP A 1 106 ? 25.160 6.199 -0.101 1.00 55.41 106 ASP A O 1
ATOM 876 N N . LYS A 1 107 ? 24.249 4.893 -1.657 1.00 64.31 107 LYS A N 1
ATOM 877 C CA . LYS A 1 107 ? 22.864 5.255 -1.302 1.00 64.31 107 LYS A CA 1
ATOM 878 C C . LYS A 1 107 ? 22.307 4.262 -0.285 1.00 64.31 107 LYS A C 1
ATOM 880 O O . LYS A 1 107 ? 22.478 3.065 -0.465 1.00 64.31 107 LYS A O 1
ATOM 885 N N . SER A 1 108 ? 21.505 4.750 0.660 1.00 72.62 108 SER A N 1
ATOM 886 C CA . SER A 1 108 ? 20.810 3.900 1.636 1.00 72.62 108 SER A CA 1
ATOM 887 C C . SER A 1 108 ? 19.928 2.800 1.012 1.00 72.62 108 SER A C 1
ATOM 889 O O . SER A 1 108 ? 19.250 3.022 -0.002 1.00 72.62 108 SER A O 1
ATOM 891 N N . ASP A 1 109 ? 19.855 1.662 1.706 1.00 82.25 109 ASP A N 1
ATOM 892 C CA . ASP A 1 109 ? 19.023 0.472 1.499 1.00 82.25 109 ASP A CA 1
ATOM 893 C C . ASP A 1 109 ? 17.863 0.408 2.533 1.00 82.25 109 ASP A C 1
ATOM 895 O O . ASP A 1 109 ? 17.797 -0.482 3.388 1.00 82.25 109 ASP A O 1
ATOM 899 N N . PRO A 1 110 ? 16.902 1.347 2.517 1.00 84.88 110 PRO A N 1
ATOM 900 C CA . PRO A 1 110 ? 15.994 1.553 3.639 1.00 84.88 110 PRO A CA 1
ATOM 901 C C . PRO A 1 110 ? 14.940 0.453 3.834 1.00 84.88 110 PRO A C 1
ATOM 903 O O . PRO A 1 110 ? 14.259 0.020 2.895 1.00 84.88 110 PRO A O 1
ATOM 906 N N . PHE A 1 111 ? 14.683 0.118 5.101 1.00 88.88 111 PHE A N 1
ATOM 907 C CA . PHE A 1 111 ? 13.529 -0.665 5.553 1.00 88.88 111 PHE A CA 1
ATOM 908 C C . PHE A 1 111 ? 12.846 -0.032 6.772 1.00 88.88 111 PHE A C 1
ATOM 910 O O . PHE A 1 111 ? 13.390 0.834 7.454 1.00 88.88 111 PHE A O 1
ATOM 917 N N . CYS A 1 112 ? 11.610 -0.448 7.044 1.00 87.81 112 CYS A N 1
ATOM 918 C CA . CYS A 1 112 ? 10.803 0.028 8.159 1.00 87.81 112 CYS A CA 1
ATOM 919 C C . CYS A 1 112 ? 10.473 -1.095 9.136 1.00 87.81 112 CYS A C 1
ATOM 921 O O . CYS A 1 112 ? 10.027 -2.163 8.722 1.00 87.81 112 CYS A O 1
ATOM 923 N N . VAL A 1 113 ? 10.523 -0.775 10.427 1.00 90.88 113 VAL A N 1
ATOM 924 C CA . VAL A 1 113 ? 9.960 -1.567 11.521 1.00 90.88 113 VAL A CA 1
ATOM 925 C C . VAL A 1 113 ? 8.758 -0.836 12.117 1.00 90.88 113 VAL A C 1
ATOM 927 O O . VAL A 1 113 ? 8.818 0.372 12.358 1.00 90.88 113 VAL A O 1
ATOM 930 N N . VAL A 1 114 ? 7.653 -1.554 12.322 1.00 89.81 114 VAL A N 1
ATOM 931 C CA . VAL A 1 114 ? 6.422 -1.012 12.913 1.00 89.81 114 VAL A CA 1
ATOM 932 C C . VAL A 1 114 ? 6.211 -1.612 14.287 1.00 89.81 114 VAL A C 1
ATOM 934 O O . VAL A 1 114 ? 6.243 -2.832 14.446 1.00 89.81 114 VAL A O 1
ATOM 937 N N . TYR A 1 115 ? 5.936 -0.749 15.257 1.00 90.44 115 TYR A N 1
ATOM 938 C CA . TYR A 1 115 ? 5.654 -1.127 16.629 1.00 90.44 115 TYR A CA 1
ATOM 939 C C . TYR A 1 115 ? 4.278 -0.643 17.080 1.00 90.44 115 TYR A C 1
ATOM 941 O O . TYR A 1 115 ? 3.855 0.453 16.709 1.00 90.44 115 TYR A O 1
ATOM 949 N N . LEU A 1 116 ? 3.632 -1.426 17.941 1.00 89.38 116 LEU A N 1
ATOM 950 C CA . LEU A 1 116 ? 2.411 -1.081 18.663 1.00 89.38 116 LEU A CA 1
ATOM 951 C C . LEU A 1 116 ? 2.732 -0.925 20.151 1.00 89.38 116 LEU A C 1
ATOM 953 O O . LEU A 1 116 ? 3.398 -1.774 20.739 1.00 89.38 116 LEU A O 1
ATOM 957 N N . LYS A 1 117 ? 2.275 0.162 20.771 1.00 88.44 117 LYS A N 1
ATOM 958 C CA . LYS A 1 117 ? 2.422 0.349 22.217 1.00 88.44 117 LYS A CA 1
ATOM 959 C C . LYS A 1 117 ? 1.464 -0.571 22.974 1.00 88.44 117 LYS A C 1
ATOM 961 O O . LYS A 1 117 ? 0.278 -0.598 22.652 1.00 88.44 117 LYS A O 1
ATOM 966 N N . GLU A 1 118 ? 1.956 -1.271 23.993 1.00 83.88 118 GLU A N 1
ATOM 967 C CA . GLU A 1 118 ? 1.098 -2.100 24.848 1.00 83.88 118 GLU A CA 1
ATOM 968 C C . GLU A 1 118 ? 0.161 -1.240 25.720 1.00 83.88 118 GLU A C 1
ATOM 970 O O . GLU A 1 118 ? 0.520 -0.151 26.173 1.00 83.88 118 GLU A O 1
ATOM 975 N N . PHE A 1 119 ? -1.062 -1.732 25.951 1.00 70.62 119 PHE A N 1
ATOM 976 C CA . PHE A 1 119 ? -2.116 -1.014 26.689 1.00 70.62 119 PHE A CA 1
ATOM 977 C C . PHE A 1 119 ? -2.157 -1.344 28.196 1.00 70.62 119 PHE A C 1
ATOM 979 O O . PHE A 1 119 ? -2.915 -0.759 28.961 1.00 70.62 119 PHE A O 1
ATOM 986 N N . ASN A 1 120 ? -1.295 -2.246 28.663 1.00 73.88 120 ASN A N 1
ATOM 987 C CA . ASN A 1 120 ? -1.166 -2.685 30.063 1.00 73.88 120 ASN A CA 1
ATOM 988 C C . ASN A 1 120 ? -0.521 -1.636 31.006 1.00 73.88 120 ASN A C 1
ATOM 990 O O . ASN A 1 120 ? -0.143 -1.964 32.130 1.00 73.88 120 ASN A O 1
ATOM 994 N N . GLY A 1 121 ? -0.347 -0.390 30.555 1.00 65.38 121 GLY A N 1
ATOM 995 C CA . GLY A 1 121 ? 0.314 0.674 31.311 1.00 65.38 121 GLY A CA 1
ATOM 996 C C . GLY A 1 121 ? 1.846 0.609 31.309 1.00 65.38 121 GLY A C 1
ATOM 997 O O . GLY A 1 121 ? 2.476 1.549 31.799 1.00 65.38 121 GLY A O 1
ATOM 998 N N . SER A 1 122 ? 2.472 -0.425 30.731 1.00 70.50 122 SER A N 1
ATOM 999 C CA . SER A 1 122 ? 3.916 -0.405 30.492 1.00 70.50 122 SER A CA 1
ATOM 1000 C C . SER A 1 122 ? 4.255 0.465 29.281 1.00 70.50 122 SER A C 1
ATOM 1002 O O . SER A 1 122 ? 3.480 0.638 28.344 1.00 70.50 122 SER A O 1
ATOM 1004 N N . ASN A 1 123 ? 5.445 1.070 29.293 1.00 78.81 123 ASN A N 1
ATOM 1005 C CA . ASN A 1 123 ? 5.920 1.899 28.180 1.00 78.81 123 ASN A CA 1
ATOM 1006 C C . ASN A 1 123 ? 6.639 1.065 27.101 1.00 78.81 123 ASN A C 1
ATOM 1008 O O . ASN A 1 123 ? 7.606 1.519 26.488 1.00 78.81 123 ASN A O 1
ATOM 1012 N N . THR A 1 124 ? 6.195 -0.175 26.925 1.00 88.31 124 THR A N 1
ATOM 1013 C CA . THR A 1 124 ? 6.774 -1.186 26.040 1.00 88.31 124 THR A CA 1
ATOM 1014 C C . THR A 1 124 ? 6.140 -1.122 24.654 1.00 88.31 124 THR A C 1
ATOM 1016 O O . THR A 1 124 ? 4.997 -0.696 24.472 1.00 88.31 124 THR A O 1
ATOM 1019 N N . TRP A 1 125 ? 6.929 -1.511 23.657 1.00 89.69 125 TRP A N 1
ATOM 1020 C CA . TRP A 1 125 ? 6.572 -1.461 22.245 1.00 89.69 125 TRP A CA 1
ATOM 1021 C C . TRP A 1 125 ? 6.724 -2.859 21.657 1.00 89.69 125 TRP A C 1
ATOM 1023 O O . TRP A 1 125 ? 7.822 -3.413 21.672 1.00 89.69 125 TRP A O 1
ATOM 1033 N N . LEU A 1 126 ? 5.632 -3.410 21.143 1.00 90.88 126 LEU A N 1
ATOM 1034 C CA . LEU A 1 126 ? 5.596 -4.706 20.483 1.00 90.88 126 LEU A CA 1
ATOM 1035 C C . LEU A 1 126 ? 5.898 -4.533 18.996 1.00 90.88 126 LEU A C 1
ATOM 1037 O O . LEU A 1 126 ? 5.243 -3.735 18.328 1.00 90.88 126 LEU A O 1
ATOM 1041 N N . GLU A 1 127 ? 6.873 -5.271 18.468 1.00 92.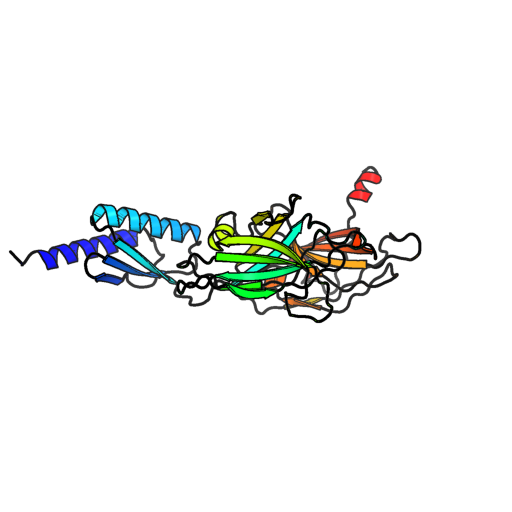19 127 GLU A N 1
ATOM 1042 C CA . GLU A 1 127 ? 7.154 -5.281 17.031 1.00 92.19 127 GLU A CA 1
ATOM 1043 C C . GLU A 1 127 ? 6.038 -6.023 16.283 1.00 92.19 127 GLU A C 1
ATOM 1045 O O . GLU A 1 127 ? 5.843 -7.222 16.463 1.00 92.19 127 GLU A O 1
ATOM 1050 N N . MET A 1 128 ? 5.321 -5.308 15.419 1.00 87.75 128 MET A N 1
ATOM 1051 C CA . MET A 1 128 ? 4.220 -5.864 14.628 1.00 87.75 128 MET A CA 1
ATOM 1052 C C . MET A 1 128 ? 4.682 -6.402 13.274 1.00 87.75 128 MET A C 1
ATOM 1054 O O . MET A 1 128 ? 4.021 -7.246 12.670 1.00 87.75 128 MET A O 1
ATOM 1058 N N . GLY A 1 129 ? 5.807 -5.899 12.767 1.00 88.69 129 GLY A N 1
ATOM 1059 C CA . GLY A 1 129 ? 6.411 -6.400 11.543 1.00 88.69 129 GLY A CA 1
ATOM 1060 C C . GLY A 1 129 ? 7.418 -5.447 10.914 1.00 88.69 129 GLY A C 1
ATOM 1061 O O . GLY A 1 129 ? 7.577 -4.293 11.321 1.00 88.69 129 GLY A O 1
ATOM 1062 N N . ARG A 1 130 ? 8.075 -5.952 9.867 1.00 90.56 130 ARG A N 1
ATOM 1063 C CA . ARG A 1 130 ? 9.084 -5.238 9.074 1.00 90.56 130 ARG A CA 1
ATOM 1064 C C . ARG A 1 130 ? 8.761 -5.286 7.588 1.00 90.56 130 ARG A C 1
ATOM 1066 O O . ARG A 1 130 ? 8.290 -6.326 7.106 1.00 90.56 130 ARG A O 1
ATOM 1073 N N . THR A 1 131 ? 9.044 -4.204 6.871 1.00 89.00 131 THR A N 1
ATOM 1074 C CA . THR A 1 131 ? 9.015 -4.171 5.399 1.00 89.00 131 THR A CA 1
ATOM 1075 C C . THR A 1 131 ? 10.243 -4.873 4.815 1.00 89.00 131 THR A C 1
ATOM 1077 O O . THR A 1 131 ? 11.175 -5.227 5.535 1.00 89.00 131 THR A O 1
ATOM 1080 N N . GLU A 1 132 ? 10.253 -5.087 3.503 1.00 88.25 132 GLU A N 1
ATOM 1081 C CA . GLU A 1 132 ? 11.483 -5.370 2.765 1.00 88.25 132 GLU A CA 1
ATOM 1082 C C . GLU A 1 132 ? 12.448 -4.169 2.803 1.00 88.25 132 GLU A C 1
ATOM 1084 O O . GLU A 1 132 ? 12.024 -3.037 3.054 1.00 88.25 132 GLU A O 1
ATOM 1089 N N . HIS A 1 133 ? 13.738 -4.412 2.556 1.00 86.81 133 HIS A N 1
ATOM 1090 C CA . HIS A 1 133 ? 14.701 -3.353 2.244 1.00 86.81 133 HIS A CA 1
ATOM 1091 C C . HIS A 1 133 ? 14.675 -3.078 0.738 1.00 86.81 133 HIS A C 1
ATOM 1093 O O . HIS A 1 133 ? 14.392 -3.980 -0.057 1.00 86.81 133 HIS A O 1
ATOM 1099 N N . ILE A 1 134 ? 14.930 -1.832 0.341 1.00 81.00 134 ILE A N 1
ATOM 1100 C CA . ILE A 1 134 ? 14.980 -1.440 -1.072 1.00 81.00 134 ILE A CA 1
ATOM 1101 C C . ILE A 1 134 ? 16.353 -0.874 -1.374 1.00 81.00 134 ILE A C 1
ATOM 1103 O O . ILE A 1 134 ? 16.685 0.196 -0.883 1.00 81.00 134 ILE A O 1
ATOM 1107 N N . ASN A 1 135 ? 17.108 -1.565 -2.222 1.00 79.12 135 ASN A N 1
ATOM 1108 C CA . ASN A 1 135 ? 18.503 -1.213 -2.444 1.00 79.12 135 ASN A CA 1
ATOM 1109 C C . ASN A 1 135 ? 18.666 0.151 -3.131 1.00 79.12 135 ASN A C 1
ATOM 1111 O O . ASN A 1 135 ? 18.003 0.417 -4.140 1.00 79.12 135 ASN A O 1
ATOM 1115 N N . ASN A 1 136 ? 19.615 0.948 -2.645 1.00 72.94 136 ASN A N 1
ATOM 1116 C CA . ASN A 1 136 ? 20.084 2.211 -3.196 1.00 72.94 136 ASN A CA 1
ATOM 1117 C C . ASN A 1 136 ? 18.952 3.200 -3.522 1.00 72.94 136 ASN A C 1
ATOM 1119 O O . ASN A 1 136 ? 18.963 3.857 -4.569 1.00 72.94 136 ASN A O 1
ATOM 1123 N N . ASN A 1 137 ? 17.943 3.304 -2.654 1.00 68.19 137 ASN A N 1
ATOM 1124 C CA . ASN A 1 137 ? 16.731 4.064 -2.943 1.00 68.19 137 ASN A CA 1
ATOM 1125 C C . ASN A 1 137 ? 16.389 5.060 -1.831 1.00 68.19 137 ASN A C 1
ATOM 1127 O O . ASN A 1 137 ? 15.968 4.687 -0.745 1.00 68.19 137 ASN A O 1
ATOM 1131 N N . LEU A 1 138 ? 16.476 6.357 -2.142 1.00 66.44 138 LEU A N 1
ATOM 1132 C CA . LEU A 1 138 ? 16.145 7.453 -1.217 1.00 66.44 138 LEU A CA 1
ATOM 1133 C C . LEU A 1 138 ? 14.640 7.787 -1.172 1.00 66.44 138 LEU A C 1
ATOM 1135 O O . LEU A 1 138 ? 14.204 8.645 -0.405 1.00 66.44 138 LEU A O 1
ATOM 1139 N N . ASN A 1 139 ? 13.829 7.137 -2.008 1.00 68.69 139 ASN A N 1
ATOM 1140 C CA . ASN A 1 139 ? 12.373 7.272 -2.062 1.00 68.69 139 ASN A CA 1
ATOM 1141 C C . ASN A 1 139 ? 11.704 5.885 -2.100 1.00 68.69 139 ASN A C 1
ATOM 1143 O O . ASN A 1 139 ? 10.947 5.581 -3.032 1.00 68.69 139 ASN A O 1
ATOM 1147 N N . PRO A 1 140 ? 12.002 5.005 -1.128 1.00 74.25 140 PRO A N 1
ATOM 1148 C CA . PRO A 1 140 ? 11.540 3.634 -1.166 1.00 74.25 140 PRO A CA 1
ATOM 1149 C C . PRO A 1 140 ? 10.014 3.585 -1.086 1.00 74.25 140 PRO A C 1
ATOM 1151 O O . PRO A 1 140 ? 9.355 4.293 -0.313 1.00 74.25 140 PRO A O 1
ATOM 1154 N N . SER A 1 141 ? 9.471 2.706 -1.915 1.00 77.06 141 SER A N 1
ATOM 1155 C CA . SER A 1 141 ? 8.053 2.396 -2.009 1.00 77.06 141 SER A CA 1
ATOM 1156 C C . SER A 1 141 ? 7.889 0.923 -1.658 1.00 77.06 141 SER A C 1
ATOM 1158 O O . SER A 1 141 ? 8.132 0.061 -2.501 1.00 77.06 141 SER A O 1
ATOM 1160 N N . TRP A 1 142 ? 7.550 0.639 -0.399 1.00 83.06 142 TRP A N 1
ATOM 1161 C CA . TRP A 1 142 ? 7.462 -0.730 0.107 1.00 83.06 142 TRP A CA 1
ATOM 1162 C C . TRP A 1 142 ? 6.132 -1.374 -0.290 1.00 83.06 142 TRP A C 1
ATOM 1164 O O . TRP A 1 142 ? 5.061 -0.782 -0.136 1.00 83.06 142 TRP A O 1
ATOM 1174 N N . VAL A 1 143 ? 6.211 -2.604 -0.786 1.00 84.12 143 VAL A N 1
ATOM 1175 C CA . VAL A 1 143 ? 5.087 -3.436 -1.216 1.00 84.12 143 VAL A CA 1
ATOM 1176 C C . VAL A 1 143 ? 4.568 -4.290 -0.063 1.00 84.12 143 VAL A C 1
ATOM 1178 O O . VAL A 1 143 ? 3.356 -4.516 0.032 1.00 84.12 143 VAL A O 1
ATOM 1181 N N . LYS A 1 144 ? 5.452 -4.786 0.818 1.00 83.00 144 LYS A N 1
ATOM 1182 C CA . LYS A 1 144 ? 5.029 -5.643 1.929 1.00 83.00 144 LYS A CA 1
ATOM 1183 C C . LYS A 1 144 ? 4.147 -4.856 2.889 1.00 83.00 144 LYS A C 1
ATOM 1185 O O . LYS A 1 144 ? 4.542 -3.829 3.439 1.00 83.00 144 LYS A O 1
ATOM 1190 N N . LYS A 1 145 ? 2.956 -5.398 3.125 1.00 81.25 145 LYS A N 1
ATOM 1191 C CA . LYS A 1 145 ? 1.976 -4.826 4.042 1.00 81.25 145 LYS A CA 1
ATOM 1192 C C . LYS A 1 145 ? 2.155 -5.405 5.432 1.00 81.25 145 LYS A C 1
ATOM 1194 O O . LYS A 1 145 ? 2.420 -6.596 5.586 1.00 81.25 145 LYS A O 1
ATOM 1199 N N . ILE A 1 146 ? 1.973 -4.556 6.431 1.00 83.81 146 ILE A N 1
ATOM 1200 C CA . ILE A 1 146 ? 1.867 -4.964 7.833 1.00 83.81 146 ILE A CA 1
ATOM 1201 C C . ILE A 1 146 ? 0.386 -4.930 8.182 1.00 83.81 146 ILE A C 1
ATOM 1203 O O . ILE A 1 146 ? -0.319 -4.032 7.728 1.00 83.81 146 ILE A O 1
ATOM 1207 N N . VAL A 1 147 ? -0.086 -5.945 8.898 1.00 81.94 147 VAL A N 1
ATOM 1208 C CA . VAL A 1 147 ? -1.502 -6.150 9.200 1.00 81.94 147 VAL A CA 1
ATOM 1209 C C . VAL A 1 147 ? -1.692 -6.011 10.704 1.00 81.94 147 VAL A C 1
ATOM 1211 O O . VAL A 1 147 ? -1.004 -6.686 11.466 1.00 81.94 147 VAL A O 1
ATOM 1214 N N . LEU A 1 148 ? -2.590 -5.118 11.122 1.00 79.62 148 LEU A N 1
ATOM 1215 C CA . LEU A 1 148 ? -2.892 -4.861 12.533 1.00 79.62 148 LEU A CA 1
ATOM 1216 C C . LEU A 1 148 ? -4.379 -5.026 12.808 1.00 79.62 148 LEU A C 1
ATOM 1218 O O . LEU A 1 148 ? -5.200 -4.631 11.984 1.00 79.62 148 LEU A O 1
ATOM 1222 N N . GLU A 1 149 ? -4.701 -5.541 13.988 1.00 77.62 149 GLU A N 1
ATOM 1223 C CA . GLU A 1 149 ? -6.041 -5.471 14.561 1.00 77.62 149 GLU A CA 1
ATOM 1224 C C . GLU A 1 149 ? -6.329 -4.038 15.016 1.00 77.62 149 GLU A C 1
ATOM 1226 O O . GLU A 1 149 ? -5.592 -3.483 15.836 1.00 77.62 149 GLU A O 1
ATOM 1231 N N . TYR A 1 150 ? -7.408 -3.442 14.514 1.00 74.69 150 TYR A N 1
ATOM 1232 C CA . TYR A 1 150 ? -7.912 -2.173 15.026 1.00 74.69 150 TYR A CA 1
ATOM 1233 C C . TYR A 1 150 ? -8.951 -2.391 16.128 1.00 74.69 150 TYR A C 1
ATOM 1235 O O . TYR A 1 150 ? -9.953 -3.075 15.915 1.00 74.69 150 TYR A O 1
ATOM 1243 N N . ARG A 1 151 ? -8.701 -1.763 17.280 1.00 71.62 151 ARG A N 1
ATOM 1244 C CA . ARG A 1 151 ? -9.563 -1.719 18.465 1.00 71.62 151 ARG A CA 1
ATOM 1245 C C . ARG A 1 151 ? -9.987 -0.279 18.688 1.00 71.62 151 ARG A C 1
ATOM 1247 O O . ARG A 1 151 ? -9.155 0.584 18.962 1.00 71.62 151 ARG A O 1
ATOM 1254 N N . PHE A 1 152 ? -11.270 -0.000 18.503 1.00 64.25 152 PHE A N 1
ATOM 1255 C CA . PHE A 1 152 ? -11.794 1.368 18.496 1.00 64.25 152 PHE A CA 1
ATOM 1256 C C . PHE A 1 152 ? -11.830 1.987 19.901 1.00 64.25 152 PHE A C 1
ATOM 1258 O O . PHE A 1 152 ? -11.746 3.209 20.042 1.00 64.25 152 PHE A O 1
ATOM 1265 N N . GLU A 1 153 ? -11.945 1.140 20.919 1.00 64.31 153 GLU A N 1
ATOM 1266 C CA . GLU A 1 153 ? -11.986 1.445 22.344 1.00 64.31 153 GLU A CA 1
ATOM 1267 C C . GLU A 1 153 ? -10.604 1.792 22.926 1.00 64.31 153 GLU A C 1
ATOM 1269 O O . GLU A 1 153 ? -10.507 2.361 24.014 1.00 64.31 153 GLU A O 1
ATOM 1274 N N . GLU A 1 154 ? -9.527 1.508 22.187 1.00 71.38 154 GLU A N 1
ATOM 1275 C CA . GLU A 1 154 ? -8.151 1.756 22.608 1.00 71.38 154 GLU A CA 1
ATOM 1276 C C . GLU A 1 154 ? -7.490 2.850 21.757 1.00 71.38 154 GLU A C 1
ATOM 1278 O O . GLU A 1 154 ? -7.513 2.840 20.524 1.00 71.38 154 GLU A O 1
ATOM 1283 N N . ARG A 1 155 ? -6.776 3.781 22.405 1.00 79.38 155 ARG A N 1
ATOM 1284 C CA . ARG A 1 155 ? -5.861 4.685 21.690 1.00 79.38 155 ARG A CA 1
ATOM 1285 C C . ARG A 1 155 ? -4.583 3.931 21.306 1.00 79.38 155 ARG A C 1
ATOM 1287 O O . ARG A 1 155 ? -3.549 4.069 21.958 1.00 79.38 155 ARG A O 1
ATOM 1294 N N . GLN A 1 156 ? -4.654 3.149 20.233 1.00 82.12 156 GLN A N 1
ATOM 1295 C CA . GLN A 1 156 ? -3.538 2.347 19.727 1.00 82.12 156 GLN A CA 1
ATOM 1296 C C . GLN A 1 156 ? -2.424 3.247 19.165 1.00 82.12 156 GLN A C 1
ATOM 1298 O O . GLN A 1 156 ? -2.565 3.841 18.095 1.00 82.12 156 GLN A O 1
ATOM 1303 N N . MET A 1 157 ? -1.313 3.377 19.895 1.00 84.50 157 MET A N 1
ATOM 1304 C CA . MET A 1 157 ? -0.157 4.180 19.478 1.00 84.50 157 MET A CA 1
ATOM 1305 C C . MET A 1 157 ? 0.802 3.348 18.629 1.00 84.50 157 MET A C 1
ATOM 1307 O O . MET A 1 157 ? 1.277 2.304 19.074 1.00 84.50 157 MET A O 1
ATOM 1311 N N . LEU A 1 158 ? 1.134 3.851 17.441 1.00 87.19 158 LEU A N 1
ATOM 1312 C CA . LEU A 1 158 ? 2.082 3.240 16.518 1.00 87.19 158 LEU A CA 1
ATOM 1313 C C . LEU A 1 158 ? 3.395 4.019 16.489 1.00 87.19 158 LEU A C 1
ATOM 1315 O O . LEU A 1 158 ? 3.403 5.252 16.546 1.00 87.19 158 LEU A O 1
ATOM 1319 N N . ARG A 1 159 ? 4.507 3.294 16.358 1.00 87.75 159 ARG A N 1
ATOM 1320 C CA . ARG A 1 159 ? 5.838 3.852 16.089 1.00 87.75 159 ARG A CA 1
ATOM 1321 C C . ARG A 1 159 ? 6.428 3.193 14.852 1.00 87.75 159 ARG A C 1
ATOM 1323 O O . ARG A 1 159 ? 6.336 1.982 14.682 1.00 87.75 159 ARG A O 1
ATOM 1330 N N . PHE A 1 160 ? 7.041 4.002 14.003 1.00 86.75 160 PHE A N 1
ATOM 1331 C CA . PHE A 1 160 ? 7.677 3.587 12.766 1.00 86.75 160 PHE A CA 1
ATOM 1332 C C . PHE A 1 160 ? 9.141 3.988 12.828 1.00 86.75 160 PHE A C 1
ATOM 1334 O O . PHE A 1 160 ? 9.450 5.180 12.778 1.00 86.75 160 PHE A O 1
ATOM 1341 N N . ASP A 1 161 ? 10.017 2.997 12.877 1.00 88.25 161 ASP A N 1
ATOM 1342 C CA . ASP A 1 161 ? 11.461 3.195 12.874 1.00 88.25 161 ASP A CA 1
ATOM 1343 C C . ASP A 1 161 ? 11.993 2.800 11.491 1.00 88.25 161 ASP A C 1
ATOM 1345 O O . ASP A 1 161 ? 11.613 1.767 10.938 1.00 88.25 161 ASP A O 1
ATOM 1349 N N . VAL A 1 162 ? 12.793 3.668 10.878 1.00 85.31 162 VAL A N 1
ATOM 1350 C CA . VAL A 1 162 ? 13.402 3.455 9.561 1.00 85.31 162 VAL A CA 1
ATOM 1351 C C . VAL A 1 162 ? 14.888 3.227 9.760 1.00 85.31 162 VAL A C 1
ATOM 1353 O O . VAL A 1 162 ? 15.528 3.979 10.495 1.00 85.31 162 VAL A O 1
ATOM 1356 N N . TYR A 1 163 ? 15.414 2.214 9.089 1.00 87.00 163 TYR A N 1
ATOM 1357 C CA . TYR A 1 163 ? 16.804 1.785 9.168 1.00 87.00 163 TYR A CA 1
ATOM 1358 C C . TYR A 1 163 ? 17.389 1.637 7.769 1.00 87.00 163 TYR A C 1
ATOM 1360 O O . TYR A 1 163 ? 16.640 1.398 6.820 1.00 87.00 163 TYR A O 1
ATOM 1368 N N . ASP A 1 164 ? 18.702 1.774 7.674 1.00 86.88 164 ASP A N 1
ATOM 1369 C CA . ASP A 1 164 ? 19.533 1.425 6.534 1.00 86.88 164 ASP A CA 1
ATOM 1370 C C . ASP A 1 164 ? 19.998 -0.027 6.670 1.00 86.88 164 ASP A C 1
ATOM 1372 O O . ASP A 1 164 ? 20.316 -0.484 7.769 1.00 86.88 164 ASP A O 1
ATOM 1376 N N . TYR A 1 165 ? 19.966 -0.801 5.592 1.00 86.81 165 TYR A N 1
ATOM 1377 C CA . TYR A 1 165 ? 20.267 -2.227 5.660 1.00 86.81 165 TYR A CA 1
ATOM 1378 C C . TYR A 1 165 ? 21.738 -2.520 5.335 1.00 86.81 165 TYR A C 1
ATOM 1380 O O . TYR A 1 165 ? 22.075 -2.876 4.211 1.00 86.81 165 TYR A O 1
ATOM 1388 N N . ASP A 1 166 ? 22.602 -2.463 6.350 1.00 82.50 166 ASP A N 1
ATOM 1389 C CA . ASP A 1 166 ? 24.051 -2.634 6.139 1.00 82.50 166 ASP A CA 1
ATOM 1390 C C . ASP A 1 166 ? 24.501 -4.104 6.134 1.00 82.50 166 ASP A C 1
ATOM 1392 O O . ASP A 1 166 ? 25.187 -4.590 5.226 1.00 82.50 166 ASP A O 1
ATOM 1396 N N . ILE A 1 167 ? 24.107 -4.864 7.164 1.00 83.44 167 ILE A N 1
ATOM 1397 C CA . ILE A 1 167 ? 24.577 -6.241 7.355 1.00 83.44 167 ILE A CA 1
ATOM 1398 C C . ILE A 1 167 ? 23.612 -7.246 6.722 1.00 83.44 167 ILE A C 1
ATOM 1400 O O . ILE A 1 167 ? 22.557 -7.589 7.265 1.00 83.44 167 ILE A O 1
ATOM 1404 N N . LYS A 1 168 ? 24.031 -7.809 5.585 1.00 80.12 168 LYS A N 1
ATOM 1405 C CA . LYS A 1 168 ? 23.276 -8.834 4.852 1.00 80.12 168 LYS A CA 1
ATOM 1406 C C . LYS A 1 168 ? 22.979 -10.065 5.715 1.00 80.12 168 LYS A C 1
ATOM 1408 O O . LYS A 1 168 ? 23.882 -10.746 6.187 1.00 80.12 168 LYS A O 1
ATOM 1413 N N . GLY A 1 169 ? 21.698 -10.392 5.840 1.00 79.31 169 GLY A N 1
ATOM 1414 C CA . GLY A 1 169 ? 21.181 -11.568 6.537 1.00 79.31 169 GLY A CA 1
ATOM 1415 C C . GLY A 1 169 ? 20.968 -11.357 8.035 1.00 79.31 169 GLY A C 1
ATOM 1416 O O . GLY A 1 169 ? 20.448 -12.256 8.693 1.00 79.31 169 GLY A O 1
ATOM 1417 N N . SER A 1 170 ? 21.329 -10.190 8.577 1.00 85.56 170 SER A N 1
ATOM 1418 C CA . SER A 1 170 ? 21.073 -9.867 9.976 1.00 85.56 170 SER A CA 1
ATOM 1419 C C . SER A 1 170 ? 19.608 -9.494 10.193 1.00 85.56 170 SER A C 1
ATOM 1421 O O . SER A 1 170 ? 19.038 -8.695 9.458 1.00 85.56 170 SER A O 1
ATOM 1423 N N . SER A 1 171 ? 19.002 -10.045 11.244 1.00 84.88 171 SER A N 1
ATOM 1424 C CA . SER A 1 171 ? 17.725 -9.570 11.787 1.00 84.88 171 SER A CA 1
ATOM 1425 C C . SER A 1 171 ? 17.906 -8.688 13.025 1.00 84.88 171 SER A C 1
ATOM 1427 O O . SER A 1 171 ? 16.924 -8.144 13.532 1.00 84.88 171 SER A O 1
ATOM 1429 N N . ASN A 1 172 ? 19.128 -8.560 13.547 1.00 89.06 172 ASN A N 1
ATOM 1430 C CA . ASN A 1 172 ? 19.401 -7.687 14.681 1.00 89.06 172 ASN A CA 1
ATOM 1431 C C . ASN A 1 172 ? 19.416 -6.225 14.215 1.00 89.06 172 ASN A C 1
ATOM 1433 O O . ASN A 1 172 ? 20.126 -5.904 13.269 1.00 89.06 172 ASN A O 1
ATOM 1437 N N . LEU A 1 173 ? 18.644 -5.356 14.870 1.00 88.94 173 LEU A N 1
ATOM 1438 C CA . LEU A 1 173 ? 18.553 -3.934 14.522 1.00 88.94 173 LEU A CA 1
ATOM 1439 C C . LEU A 1 173 ? 19.814 -3.150 14.890 1.00 88.94 173 LEU A C 1
ATOM 1441 O O . LEU A 1 173 ? 20.079 -2.138 14.259 1.00 88.94 173 LEU A O 1
ATOM 1445 N N . ASP A 1 174 ? 20.613 -3.639 15.840 1.00 88.75 174 ASP A N 1
ATOM 1446 C CA . ASP A 1 174 ? 21.890 -3.007 16.208 1.00 88.75 174 ASP A CA 1
ATOM 1447 C C . ASP A 1 174 ? 22.949 -3.116 15.097 1.00 88.75 174 ASP A C 1
ATOM 1449 O O . ASP A 1 174 ? 23.966 -2.433 15.127 1.00 88.75 174 ASP A O 1
ATOM 1453 N N . ASN A 1 175 ? 22.702 -3.985 14.114 1.00 87.88 175 ASN A N 1
ATOM 1454 C CA . ASN A 1 175 ? 23.557 -4.209 12.952 1.00 87.88 175 ASN A CA 1
ATOM 1455 C C . ASN A 1 175 ? 23.181 -3.314 11.752 1.00 87.88 175 ASN A C 1
ATOM 1457 O O . ASN A 1 175 ? 23.651 -3.569 10.642 1.00 87.88 175 ASN A O 1
ATOM 1461 N N . HIS A 1 176 ? 22.278 -2.353 11.951 1.00 87.44 176 HIS A N 1
ATOM 1462 C CA . HIS A 1 176 ? 21.678 -1.530 10.906 1.00 87.44 176 HIS A CA 1
ATOM 1463 C C . HIS A 1 176 ? 21.633 -0.064 11.336 1.00 87.44 176 HIS A C 1
ATOM 1465 O O . HIS A 1 176 ? 21.226 0.248 12.460 1.00 87.44 176 HIS A O 1
ATOM 1471 N N . ASP A 1 177 ? 21.977 0.843 10.430 1.00 85.88 177 ASP A N 1
ATOM 1472 C CA . ASP A 1 177 ? 22.019 2.264 10.736 1.00 85.88 177 ASP A CA 1
ATOM 1473 C C . ASP A 1 177 ? 20.619 2.866 10.869 1.00 85.88 177 ASP A C 1
ATOM 1475 O O . ASP A 1 177 ? 19.755 2.783 9.999 1.00 85.88 177 ASP A O 1
ATOM 1479 N N . PHE A 1 178 ? 20.357 3.520 11.997 1.00 84.94 178 PHE A N 1
ATOM 1480 C CA . PHE A 1 178 ? 19.054 4.120 12.257 1.00 84.94 178 PHE A CA 1
ATOM 1481 C C . PHE A 1 178 ? 18.872 5.437 11.480 1.00 84.94 178 PHE A C 1
ATOM 1483 O O . PHE A 1 178 ? 19.547 6.437 11.734 1.00 84.94 178 PHE A O 1
ATOM 1490 N N . LEU A 1 179 ? 17.890 5.473 10.573 1.00 79.19 179 LEU A N 1
ATOM 1491 C CA . LEU A 1 179 ? 17.610 6.618 9.701 1.00 79.19 179 LEU A CA 1
ATOM 1492 C C . LEU A 1 179 ? 16.617 7.617 10.307 1.00 79.19 179 LEU A C 1
ATOM 1494 O O . LEU A 1 179 ? 16.691 8.811 9.999 1.00 79.19 179 LEU A O 1
ATOM 1498 N N . GLY A 1 180 ? 15.690 7.163 11.156 1.00 80.00 180 GLY A N 1
ATOM 1499 C CA . GLY A 1 180 ? 14.753 8.044 11.855 1.00 80.00 180 GLY A CA 1
ATOM 1500 C C . GLY A 1 180 ? 13.499 7.350 12.382 1.00 80.00 180 GLY A C 1
ATOM 1501 O O . GLY A 1 180 ? 13.189 6.220 12.015 1.00 80.00 180 GLY A O 1
ATOM 1502 N N . THR A 1 181 ? 12.747 8.055 13.231 1.00 83.00 181 THR A N 1
ATOM 1503 C CA . THR A 1 181 ? 11.500 7.549 13.835 1.00 83.00 181 THR A CA 1
ATOM 1504 C C . THR A 1 181 ? 10.350 8.531 13.685 1.00 83.00 181 THR A C 1
ATOM 1506 O O . THR A 1 181 ? 10.551 9.748 13.632 1.00 83.00 181 THR A O 1
ATOM 1509 N N . CYS A 1 182 ? 9.132 8.006 13.651 1.00 79.38 182 CYS A N 1
ATOM 1510 C CA . CYS A 1 182 ? 7.923 8.788 13.843 1.00 79.38 182 CYS A CA 1
ATOM 1511 C C . CYS A 1 182 ? 6.840 7.969 14.554 1.00 79.38 182 CYS A C 1
ATOM 1513 O O . CYS A 1 182 ? 6.850 6.740 14.514 1.00 79.38 182 CYS A O 1
ATOM 1515 N N . SER A 1 183 ? 5.899 8.644 15.209 1.00 83.50 183 SER A N 1
ATOM 1516 C CA . SER A 1 183 ? 4.784 8.005 15.908 1.00 83.50 183 SER A CA 1
ATOM 1517 C C . SER A 1 183 ? 3.480 8.761 15.682 1.00 83.50 183 SER A C 1
ATOM 1519 O O . SER A 1 183 ? 3.482 9.962 15.417 1.00 83.50 183 SER A O 1
ATOM 1521 N N . CYS A 1 184 ? 2.368 8.037 15.747 1.00 79.00 184 CYS A N 1
ATOM 1522 C CA . CYS A 1 184 ? 1.005 8.565 15.651 1.00 79.00 184 CYS A CA 1
ATOM 1523 C C . CYS A 1 184 ? 0.025 7.546 16.240 1.00 79.00 184 CYS A C 1
ATOM 1525 O O . CYS A 1 184 ? 0.383 6.380 16.426 1.00 79.00 184 CYS A O 1
ATOM 1527 N N . SER A 1 185 ? -1.201 7.962 16.557 1.00 81.88 185 SER A N 1
ATOM 1528 C CA . SER A 1 185 ? -2.243 6.990 16.906 1.00 81.88 185 SER A CA 1
ATOM 1529 C C . SER A 1 185 ? -2.890 6.406 15.650 1.00 81.88 185 SER A C 1
ATOM 1531 O O . SER A 1 185 ? -3.057 7.097 14.647 1.00 81.88 185 SER A O 1
ATOM 1533 N N . LEU A 1 186 ? -3.291 5.134 15.695 1.00 79.19 186 LEU A N 1
ATOM 1534 C CA . LEU A 1 186 ? -4.009 4.499 14.588 1.00 79.19 186 LEU A CA 1
ATOM 1535 C C . LEU A 1 186 ? -5.310 5.252 14.274 1.00 79.19 186 LEU A C 1
ATOM 1537 O O . LEU A 1 186 ? -5.624 5.488 13.110 1.00 79.19 186 LEU A O 1
ATOM 1541 N N . GLY A 1 187 ? -5.997 5.738 15.312 1.00 73.00 187 GLY A N 1
ATOM 1542 C CA . GLY A 1 187 ? -7.161 6.612 15.175 1.00 73.00 187 GLY A CA 1
ATOM 1543 C C . GLY A 1 187 ? -6.874 7.889 14.377 1.00 73.00 187 GLY A C 1
ATOM 1544 O O . GLY A 1 187 ? -7.678 8.242 13.521 1.00 73.00 187 GLY A O 1
ATOM 1545 N N . GLU A 1 188 ? -5.730 8.556 14.575 1.00 72.44 188 GLU A N 1
ATOM 1546 C CA . GLU A 1 188 ? -5.340 9.740 13.784 1.00 72.44 188 GLU A CA 1
ATOM 1547 C C . GLU A 1 188 ? -5.172 9.413 12.295 1.00 72.44 188 GLU A C 1
ATOM 1549 O O . GLU A 1 188 ? -5.557 10.218 11.453 1.00 72.44 188 GLU A O 1
ATOM 1554 N N . ILE A 1 189 ? -4.641 8.236 11.948 1.00 70.38 189 ILE A N 1
ATOM 1555 C CA . ILE A 1 189 ? -4.476 7.844 10.540 1.00 70.38 189 ILE A CA 1
ATOM 1556 C C . ILE A 1 189 ? -5.829 7.487 9.909 1.00 70.38 189 ILE A C 1
ATOM 1558 O O . ILE A 1 189 ? -6.092 7.850 8.766 1.00 70.38 189 ILE A 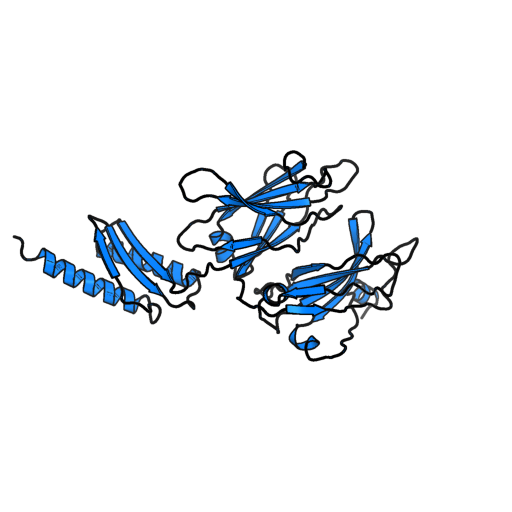O 1
ATOM 1562 N N . VAL A 1 190 ? -6.698 6.813 10.667 1.00 68.81 190 VAL A N 1
ATOM 1563 C CA . VAL A 1 190 ? -8.036 6.388 10.219 1.00 68.81 190 VAL A CA 1
ATOM 1564 C C . VAL A 1 190 ? -9.008 7.568 10.101 1.00 68.81 190 VAL A C 1
ATOM 1566 O O . VAL A 1 190 ? -9.877 7.559 9.233 1.00 68.81 190 VAL A O 1
ATOM 1569 N N . THR A 1 191 ? -8.887 8.582 10.966 1.00 62.72 191 THR A N 1
ATOM 1570 C CA . THR A 1 191 ? -9.803 9.742 11.023 1.00 62.72 191 THR A CA 1
ATOM 1571 C C . THR A 1 191 ? -9.261 10.999 10.339 1.00 62.72 191 THR A C 1
ATOM 1573 O O . THR A 1 191 ? -10.050 11.842 9.912 1.00 62.72 191 THR A O 1
ATOM 1576 N N . GLY A 1 192 ? -7.935 11.128 10.214 1.00 53.41 192 GLY A N 1
ATOM 1577 C CA . GLY A 1 192 ? -7.234 12.286 9.643 1.00 53.41 192 GLY A CA 1
ATOM 1578 C C . GLY A 1 192 ? -7.343 12.426 8.122 1.00 53.41 192 GLY A C 1
ATOM 1579 O O . GLY A 1 192 ? -6.873 13.413 7.559 1.00 53.41 192 GLY A O 1
ATOM 1580 N N . GLY A 1 193 ? -8.001 11.480 7.457 1.00 47.62 193 GLY A N 1
ATOM 1581 C CA . GLY A 1 193 ? -8.507 11.610 6.099 1.00 47.62 193 GLY A CA 1
ATOM 1582 C C . GLY A 1 193 ? -9.577 10.553 5.851 1.00 47.62 193 GLY A C 1
ATOM 1583 O O . GLY A 1 193 ? -9.727 9.605 6.619 1.00 47.62 193 GLY A O 1
ATOM 1584 N N . SER A 1 194 ? -10.357 10.728 4.792 1.00 40.41 194 SER A N 1
ATOM 1585 C CA . SER A 1 194 ? -11.148 9.643 4.206 1.00 40.41 194 SER A CA 1
ATOM 1586 C C . SER A 1 194 ? -10.312 8.356 4.125 1.00 40.41 194 SER A C 1
ATOM 1588 O O . SER A 1 194 ? -9.120 8.434 3.843 1.00 40.41 194 SER A O 1
ATOM 1590 N N . MET A 1 195 ? -10.911 7.187 4.390 1.00 42.94 195 MET A N 1
ATOM 1591 C CA . MET A 1 195 ? -10.260 5.867 4.294 1.00 42.94 195 MET A CA 1
ATOM 1592 C C . MET A 1 195 ? -9.188 5.826 3.184 1.00 42.94 195 MET A C 1
ATOM 1594 O O . MET A 1 195 ? -9.495 6.079 2.019 1.00 42.94 195 MET A O 1
ATOM 1598 N N . GLY A 1 196 ? -7.930 5.533 3.536 1.00 46.06 196 GLY A N 1
ATOM 1599 C CA . GLY A 1 196 ? -6.782 5.639 2.621 1.00 46.06 196 GLY A CA 1
ATOM 1600 C C . GLY A 1 196 ? -5.965 6.934 2.719 1.00 46.06 196 GLY A C 1
ATOM 1601 O O . GLY A 1 196 ? -5.211 7.251 1.793 1.00 46.06 196 GLY A O 1
ATOM 1602 N N . ALA A 1 197 ? -6.090 7.664 3.829 1.00 49.03 197 ALA A N 1
ATOM 1603 C CA . ALA A 1 197 ? -5.306 8.854 4.122 1.00 49.03 197 ALA A CA 1
ATOM 1604 C C . ALA A 1 197 ? -3.805 8.536 4.154 1.00 49.03 197 ALA A C 1
ATOM 1606 O O . ALA A 1 197 ? -3.343 7.658 4.882 1.00 49.03 197 ALA A O 1
ATOM 1607 N N . VAL A 1 198 ? -3.030 9.285 3.368 1.00 55.47 198 VAL A N 1
ATOM 1608 C CA . VAL A 1 198 ? -1.568 9.241 3.409 1.00 55.47 198 VAL A CA 1
ATOM 1609 C C . VAL A 1 198 ? -1.087 10.231 4.469 1.00 55.47 198 VAL A C 1
ATOM 1611 O O . VAL A 1 198 ? -0.968 11.425 4.185 1.00 55.47 198 VAL A O 1
ATOM 1614 N N . CYS A 1 199 ? -0.805 9.757 5.683 1.00 57.72 199 CYS A N 1
ATOM 1615 C CA . CYS A 1 199 ? -0.232 10.593 6.738 1.00 57.72 199 CYS A CA 1
ATOM 1616 C C . CYS A 1 199 ? 1.243 10.867 6.429 1.00 57.72 199 CYS A C 1
ATOM 1618 O O . CYS A 1 199 ? 2.009 9.927 6.239 1.00 57.72 199 CYS A O 1
ATOM 1620 N N . SER A 1 200 ? 1.633 12.143 6.353 1.00 63.31 200 SER A N 1
ATOM 1621 C CA . SER A 1 200 ? 3.014 12.573 6.114 1.00 63.31 200 SER A CA 1
ATOM 1622 C C . SER A 1 200 ? 3.681 12.969 7.427 1.00 63.31 200 SER A C 1
ATO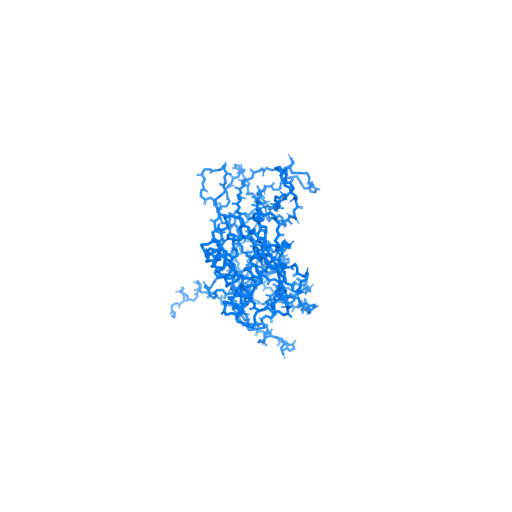M 1624 O O . SER A 1 200 ? 3.547 14.120 7.845 1.00 63.31 200 SER A O 1
ATOM 1626 N N . ILE A 1 201 ? 4.461 12.079 8.035 1.00 64.38 201 ILE A N 1
ATOM 1627 C CA . ILE A 1 201 ? 5.112 12.355 9.320 1.00 64.38 201 ILE A CA 1
ATOM 1628 C C . ILE A 1 201 ? 6.603 12.641 9.110 1.00 64.38 201 ILE A C 1
ATOM 1630 O O . ILE A 1 201 ? 7.289 11.834 8.475 1.00 64.38 201 ILE A O 1
ATOM 1634 N N . PRO A 1 202 ? 7.131 13.782 9.592 1.00 66.19 202 PRO A N 1
ATOM 1635 C CA . PRO A 1 202 ? 8.562 14.041 9.542 1.00 66.19 202 PRO A CA 1
ATOM 1636 C C . PRO A 1 202 ? 9.313 13.046 10.434 1.00 66.19 202 PRO A C 1
ATOM 1638 O O . PRO A 1 202 ? 8.887 12.758 11.553 1.00 66.19 202 PRO A O 1
ATOM 1641 N N . LEU A 1 203 ? 10.444 12.539 9.948 1.00 65.75 203 LEU A N 1
ATOM 1642 C CA . LEU A 1 203 ? 11.318 11.685 10.749 1.00 65.75 203 LEU A CA 1
ATOM 1643 C C . LEU A 1 203 ? 12.090 12.526 11.774 1.00 65.75 203 LEU A C 1
ATOM 1645 O O . LEU A 1 203 ? 12.732 13.521 11.433 1.00 65.75 203 LEU A O 1
ATOM 1649 N N . GLN A 1 204 ? 12.035 12.120 13.041 1.00 63.25 204 GLN A N 1
ATOM 1650 C CA . GLN A 1 204 ? 12.798 12.738 14.124 1.00 63.25 204 GLN A CA 1
ATOM 1651 C C . GLN A 1 204 ? 14.266 12.269 14.074 1.00 63.25 204 GLN A C 1
ATOM 1653 O O . GLN A 1 204 ? 14.526 11.109 13.759 1.00 63.25 204 GLN A O 1
ATOM 1658 N N . LYS A 1 205 ? 15.203 13.165 14.437 1.00 57.22 205 LYS A N 1
ATOM 1659 C CA . LYS A 1 205 ? 16.682 13.002 14.484 1.00 57.22 205 LYS A CA 1
ATOM 1660 C C . LYS A 1 205 ? 17.506 13.207 13.189 1.00 57.22 205 LYS A C 1
ATOM 1662 O O . LYS A 1 205 ? 18.706 12.954 13.224 1.00 57.22 205 LYS A O 1
ATOM 1667 N N . LYS A 1 206 ? 16.967 13.786 12.104 1.00 54.03 206 LYS A N 1
ATOM 1668 C CA . LYS A 1 206 ? 17.785 14.257 10.954 1.00 54.03 206 LYS A CA 1
ATOM 1669 C C . LYS A 1 206 ? 17.469 15.689 10.499 1.00 54.03 206 LYS A C 1
ATOM 1671 O O . LYS A 1 206 ? 16.380 16.204 10.727 1.00 54.03 206 LYS A O 1
ATOM 1676 N N . LYS A 1 207 ? 18.447 16.322 9.832 1.00 45.84 207 LYS A N 1
ATOM 1677 C CA . LYS A 1 207 ? 18.448 17.738 9.408 1.00 45.84 207 LYS A CA 1
ATOM 1678 C C . LYS A 1 207 ? 17.614 18.089 8.163 1.00 45.84 207 LYS A C 1
ATOM 1680 O O . LYS A 1 207 ? 17.503 19.270 7.871 1.00 45.84 207 LYS A O 1
ATOM 1685 N N . ASN A 1 208 ? 17.000 17.144 7.449 1.00 54.16 208 ASN A N 1
ATOM 1686 C CA . ASN A 1 208 ? 16.488 17.424 6.099 1.00 54.16 208 ASN A CA 1
ATOM 1687 C C . ASN A 1 208 ? 15.097 16.844 5.829 1.00 54.16 208 ASN A C 1
ATOM 1689 O O . ASN A 1 208 ? 15.024 15.829 5.162 1.00 54.16 208 ASN A O 1
ATOM 1693 N N . GLY A 1 209 ? 14.008 17.475 6.287 1.00 58.81 209 GLY A N 1
ATOM 1694 C CA . GLY A 1 209 ? 12.660 17.371 5.682 1.00 58.81 209 GLY A CA 1
ATOM 1695 C C . GLY A 1 209 ? 12.083 15.985 5.310 1.00 58.81 209 GLY A C 1
ATOM 1696 O O . GLY A 1 209 ? 11.081 15.950 4.591 1.00 58.81 209 GLY A O 1
ATOM 1697 N N . SER A 1 210 ? 12.684 14.876 5.755 1.00 68.38 210 SER A N 1
ATOM 1698 C CA . SER A 1 210 ? 12.368 13.511 5.344 1.00 68.38 210 SER A CA 1
ATOM 1699 C C . SER A 1 210 ? 11.006 13.147 5.882 1.00 68.38 210 SER A C 1
ATOM 1701 O O . SER A 1 210 ? 10.740 13.302 7.077 1.00 68.38 210 SER A O 1
ATOM 1703 N N . LYS A 1 211 ? 10.133 12.682 4.992 1.00 71.44 211 LYS A N 1
ATOM 1704 C CA . LYS A 1 211 ? 8.733 12.440 5.314 1.00 71.44 211 LYS A CA 1
ATOM 1705 C C . LYS A 1 211 ? 8.373 11.000 5.046 1.00 71.44 211 LYS A C 1
ATOM 1707 O O . LYS A 1 211 ? 8.655 10.435 3.986 1.00 71.44 211 LYS A O 1
ATOM 1712 N N . LEU A 1 212 ? 7.680 10.448 6.022 1.00 73.94 212 LEU A N 1
ATOM 1713 C CA . LEU A 1 212 ? 7.080 9.148 5.939 1.00 73.94 212 LEU A CA 1
ATOM 1714 C C . LEU A 1 212 ? 5.623 9.266 5.543 1.00 73.94 212 LEU A C 1
ATOM 1716 O O . LEU A 1 212 ? 4.866 9.930 6.235 1.00 73.94 212 LEU A O 1
ATOM 1720 N N . LEU A 1 213 ? 5.252 8.629 4.442 1.00 74.88 213 LEU A N 1
ATOM 1721 C CA . LEU A 1 213 ? 3.898 8.593 3.919 1.00 74.88 213 LEU A CA 1
ATOM 1722 C C . LEU A 1 213 ? 3.281 7.238 4.268 1.00 74.88 213 LEU A C 1
ATOM 1724 O O . LEU A 1 213 ? 3.639 6.203 3.707 1.00 74.88 213 LEU A O 1
ATOM 1728 N N . ILE A 1 214 ? 2.366 7.249 5.227 1.00 75.94 214 ILE A N 1
ATOM 1729 C CA . ILE A 1 214 ? 1.707 6.048 5.731 1.00 75.94 214 ILE A CA 1
ATOM 1730 C C . ILE A 1 214 ? 0.297 6.024 5.168 1.00 75.94 214 ILE A C 1
ATOM 1732 O O . ILE A 1 214 ? -0.476 6.930 5.459 1.00 75.94 214 ILE A O 1
ATOM 1736 N N . SER A 1 215 ? -0.030 5.006 4.377 1.00 75.50 215 SER A N 1
ATOM 1737 C CA . SER A 1 215 ? -1.401 4.749 3.943 1.00 75.50 215 SER A CA 1
ATOM 1738 C C . SER A 1 215 ? -1.958 3.553 4.683 1.00 75.50 215 SER A C 1
ATOM 1740 O O . SER A 1 215 ? -1.283 2.528 4.812 1.00 75.50 215 SER A O 1
ATOM 1742 N N . VAL A 1 216 ? -3.208 3.691 5.107 1.00 75.44 216 VAL A N 1
ATOM 1743 C CA . VAL A 1 216 ? -3.917 2.676 5.865 1.00 75.44 216 VAL A CA 1
ATOM 1744 C C . VAL A 1 216 ? -5.262 2.401 5.227 1.00 75.44 216 VAL A C 1
ATOM 1746 O O . VAL A 1 216 ? -6.003 3.319 4.876 1.00 75.44 216 VAL A O 1
ATOM 1749 N N . GLU A 1 217 ? -5.553 1.121 5.047 1.00 75.88 217 GLU A N 1
ATOM 1750 C CA . GLU A 1 217 ? -6.790 0.667 4.434 1.00 75.88 217 GLU A CA 1
ATOM 1751 C C . GLU A 1 217 ? -7.348 -0.534 5.193 1.00 75.88 217 GLU A C 1
ATOM 1753 O O . GLU A 1 217 ? -6.622 -1.502 5.447 1.00 75.88 217 GLU A O 1
ATOM 1758 N N . GLU A 1 218 ? -8.638 -0.457 5.518 1.00 77.69 218 GLU A N 1
ATOM 1759 C CA . GLU A 1 218 ? -9.429 -1.576 6.023 1.00 77.69 218 GLU A CA 1
ATOM 1760 C C . GLU A 1 218 ? -9.454 -2.702 4.989 1.00 77.69 218 GLU A C 1
ATOM 1762 O O . GLU A 1 218 ? -9.845 -2.511 3.835 1.00 77.69 218 GLU A O 1
ATOM 1767 N N . MET A 1 219 ? -9.011 -3.884 5.401 1.00 73.19 219 MET A N 1
ATOM 1768 C CA . MET A 1 219 ? -8.961 -5.052 4.540 1.00 73.19 219 MET A CA 1
ATOM 1769 C C . MET A 1 219 ? -10.333 -5.709 4.451 1.00 73.19 219 MET A C 1
ATOM 1771 O O . MET A 1 219 ? -10.904 -6.125 5.456 1.00 73.19 219 MET A O 1
ATOM 1775 N N . GLN A 1 220 ? -10.820 -5.889 3.227 1.00 70.81 220 GLN A N 1
ATOM 1776 C CA . GLN A 1 220 ? -11.958 -6.761 2.974 1.00 70.81 220 GLN A CA 1
ATOM 1777 C C . GLN A 1 220 ? -11.520 -8.221 3.103 1.00 70.81 220 GLN A C 1
ATOM 1779 O O . GLN A 1 220 ? -10.491 -8.626 2.549 1.00 70.81 220 GLN A O 1
ATOM 1784 N N . VAL A 1 221 ? -12.311 -9.032 3.808 1.00 69.12 221 VAL A N 1
ATOM 1785 C CA . VAL A 1 221 ? -12.079 -10.478 3.878 1.00 69.12 221 VAL A CA 1
ATOM 1786 C C . VAL A 1 221 ? -12.380 -11.074 2.504 1.00 69.12 221 VAL A C 1
ATOM 1788 O O . VAL A 1 221 ? -13.524 -11.359 2.165 1.00 69.12 221 VAL A O 1
ATOM 1791 N N . ASN A 1 222 ? -11.336 -11.251 1.697 1.00 71.31 222 ASN A N 1
ATOM 1792 C CA . ASN A 1 222 ? -11.426 -11.877 0.386 1.00 71.31 222 ASN A CA 1
ATOM 1793 C C . ASN A 1 222 ? -10.315 -12.927 0.229 1.00 71.31 222 ASN A C 1
ATOM 1795 O O . ASN A 1 222 ? -9.134 -12.619 0.380 1.00 71.31 222 ASN A O 1
ATOM 1799 N N . LYS A 1 223 ? -10.717 -14.170 -0.065 1.00 80.75 223 LYS A N 1
ATOM 1800 C CA . LYS A 1 223 ? -9.820 -15.317 -0.286 1.00 80.75 223 LYS A CA 1
ATOM 1801 C C . LYS A 1 223 ? -9.434 -15.511 -1.756 1.00 80.75 223 LYS A C 1
ATOM 1803 O O . LYS A 1 223 ? -8.654 -16.404 -2.062 1.00 80.75 223 LYS A O 1
ATOM 1808 N N . GLU A 1 224 ? -10.008 -14.731 -2.664 1.00 88.81 224 GLU A N 1
ATOM 1809 C CA . GLU A 1 224 ? -9.692 -14.783 -4.085 1.00 88.81 224 GLU A CA 1
ATOM 1810 C C . GLU A 1 224 ? -8.280 -14.259 -4.353 1.00 88.81 224 GLU A C 1
ATOM 1812 O O . GLU A 1 224 ? -7.820 -13.267 -3.776 1.00 88.81 224 GLU A O 1
ATOM 1817 N N . GLU A 1 225 ? -7.620 -14.896 -5.312 1.00 92.06 225 GLU A N 1
ATOM 1818 C CA . GLU A 1 225 ? -6.294 -14.529 -5.781 1.00 92.06 225 GLU A CA 1
ATOM 1819 C C . GLU A 1 225 ? -6.275 -14.460 -7.307 1.00 92.06 225 GLU A C 1
ATOM 1821 O O . GLU A 1 225 ? -7.079 -15.086 -8.000 1.00 92.06 225 GLU A O 1
ATOM 1826 N N . THR A 1 226 ? -5.336 -13.687 -7.840 1.00 92.38 226 THR A N 1
ATOM 1827 C CA . THR A 1 226 ? -5.136 -13.520 -9.281 1.00 92.38 226 THR A CA 1
ATOM 1828 C C . THR A 1 226 ? -3.759 -14.015 -9.668 1.00 92.38 226 THR A C 1
ATOM 1830 O O . THR A 1 226 ? -2.774 -13.656 -9.025 1.00 92.38 226 THR A O 1
ATOM 1833 N N . VAL A 1 227 ? -3.691 -14.826 -10.722 1.00 94.06 227 VAL A N 1
ATOM 1834 C CA . VAL A 1 227 ? -2.441 -15.357 -11.272 1.00 94.06 227 VAL A CA 1
ATOM 1835 C C . VAL A 1 227 ? -2.089 -14.583 -12.534 1.00 94.06 227 VAL A C 1
ATOM 1837 O O . VAL A 1 227 ? -2.899 -14.483 -13.454 1.00 94.06 227 VAL A O 1
ATOM 1840 N N . TRP A 1 228 ? -0.870 -14.060 -12.589 1.00 93.69 228 TRP A N 1
ATOM 1841 C CA . TRP A 1 228 ? -0.428 -13.148 -13.633 1.00 93.69 228 TRP A CA 1
ATOM 1842 C C . TRP A 1 228 ? 0.743 -13.715 -14.410 1.00 93.69 228 TRP A C 1
ATOM 1844 O O . TRP A 1 228 ? 1.740 -14.151 -13.837 1.00 93.69 228 TRP A O 1
ATOM 1854 N N . LYS A 1 229 ? 0.644 -13.636 -15.737 1.00 94.19 229 LYS A N 1
ATOM 1855 C CA . LYS A 1 229 ? 1.745 -13.902 -16.658 1.00 94.19 229 LYS A CA 1
ATOM 1856 C C . LYS A 1 229 ? 1.891 -12.706 -17.585 1.00 94.19 229 LYS A C 1
ATOM 1858 O O . LYS A 1 229 ? 1.095 -12.536 -18.506 1.00 94.19 229 LYS A O 1
ATOM 1863 N N . VAL A 1 230 ? 2.887 -11.872 -17.308 1.00 94.94 230 VAL A N 1
ATOM 1864 C CA . VAL A 1 230 ? 3.060 -10.569 -17.959 1.00 94.94 230 VAL A CA 1
ATOM 1865 C C . VAL A 1 230 ? 4.359 -10.552 -18.757 1.00 94.94 230 VAL A C 1
ATOM 1867 O O . VAL A 1 230 ? 5.371 -11.119 -18.347 1.00 94.94 230 VAL A O 1
ATOM 1870 N N . TYR A 1 231 ? 4.327 -9.897 -19.911 1.00 94.44 231 TYR A N 1
ATOM 1871 C CA . TYR A 1 231 ? 5.501 -9.616 -20.724 1.00 94.44 231 TYR A CA 1
ATOM 1872 C C . TYR A 1 231 ? 5.345 -8.238 -21.367 1.00 94.44 231 TYR A C 1
ATOM 1874 O O . TYR A 1 231 ? 4.223 -7.789 -21.602 1.00 94.44 231 TYR A O 1
ATOM 1882 N N . ALA A 1 232 ? 6.461 -7.588 -21.677 1.00 94.00 232 ALA A N 1
ATOM 1883 C CA . ALA A 1 232 ? 6.478 -6.378 -22.491 1.00 94.00 232 ALA A CA 1
ATOM 1884 C C . ALA A 1 232 ? 7.252 -6.629 -23.786 1.00 94.00 232 ALA A C 1
ATOM 1886 O O . ALA A 1 232 ? 8.040 -7.572 -23.894 1.00 94.00 232 ALA A O 1
ATOM 1887 N N . LYS A 1 233 ? 6.993 -5.800 -24.795 1.00 91.00 233 LYS A N 1
ATOM 1888 C CA . LYS A 1 233 ? 7.670 -5.857 -26.091 1.00 91.00 233 LYS A CA 1
ATOM 1889 C C . LYS A 1 233 ? 8.089 -4.463 -26.516 1.00 91.00 233 LYS A C 1
ATOM 1891 O O . LYS A 1 233 ? 7.367 -3.507 -26.255 1.00 91.00 233 LYS A O 1
ATOM 1896 N N . ASN A 1 234 ? 9.211 -4.382 -27.224 1.00 88.69 234 ASN A N 1
ATOM 1897 C CA . ASN A 1 234 ? 9.747 -3.142 -27.785 1.00 88.69 234 ASN A CA 1
ATOM 1898 C C . ASN A 1 234 ? 9.867 -2.004 -26.755 1.00 88.69 234 ASN A C 1
ATOM 1900 O O . ASN A 1 234 ? 9.558 -0.855 -27.067 1.00 88.69 234 ASN A O 1
ATOM 1904 N N . CYS A 1 235 ? 10.307 -2.316 -25.532 1.00 86.62 235 CYS A N 1
ATOM 1905 C CA . CYS A 1 235 ? 10.594 -1.302 -24.524 1.00 86.62 235 CYS A CA 1
ATOM 1906 C C . CYS A 1 235 ? 11.615 -0.286 -25.054 1.00 86.62 235 CYS A C 1
ATOM 1908 O O . CYS A 1 235 ? 12.501 -0.615 -25.848 1.00 86.62 235 CYS A O 1
ATOM 1910 N N . ASP A 1 236 ? 11.508 0.951 -24.581 1.00 81.88 236 ASP A N 1
ATOM 1911 C CA . ASP A 1 236 ? 12.479 1.988 -24.902 1.00 81.88 236 ASP A CA 1
ATOM 1912 C C . ASP A 1 236 ? 13.850 1.640 -24.327 1.00 81.88 236 ASP A C 1
ATOM 1914 O O . ASP A 1 236 ? 13.967 1.375 -23.137 1.00 81.88 236 ASP A O 1
ATOM 1918 N N . LYS A 1 237 ? 14.896 1.725 -25.151 1.00 83.06 237 LYS A N 1
ATOM 1919 C CA . LYS A 1 237 ? 16.283 1.647 -24.685 1.00 83.06 237 LYS A CA 1
ATOM 1920 C C . LYS A 1 237 ? 16.622 2.906 -23.876 1.00 83.06 237 LYS A C 1
ATOM 1922 O O . LYS A 1 237 ? 16.572 4.000 -24.446 1.00 83.06 237 LYS A O 1
ATOM 1927 N N . LYS A 1 238 ? 16.980 2.768 -22.596 1.00 82.69 238 LYS A N 1
ATOM 1928 C CA . LYS A 1 238 ? 17.450 3.899 -21.767 1.00 82.69 238 LYS A CA 1
ATOM 1929 C C . LYS A 1 238 ? 18.956 3.890 -21.512 1.00 82.69 238 LYS A C 1
ATOM 1931 O O . LYS A 1 238 ? 19.550 4.962 -21.493 1.00 82.69 238 LYS A O 1
ATOM 1936 N N . ASP A 1 239 ? 19.583 2.718 -21.452 1.00 74.88 239 ASP A N 1
ATOM 1937 C CA . ASP A 1 239 ? 21.023 2.606 -21.203 1.00 74.88 239 ASP A CA 1
ATOM 1938 C C . ASP A 1 239 ? 21.927 2.999 -22.388 1.00 74.88 239 ASP A C 1
ATOM 1940 O O . ASP A 1 239 ? 21.695 2.639 -23.551 1.00 74.88 239 ASP A O 1
ATOM 1944 N N . PHE A 1 240 ? 23.035 3.689 -22.077 1.00 68.31 240 PHE A N 1
ATOM 1945 C CA . PHE A 1 240 ? 24.068 4.083 -23.049 1.00 68.31 240 PHE A CA 1
ATOM 1946 C C . PHE A 1 240 ? 24.891 2.885 -23.561 1.00 68.31 240 PHE A C 1
ATOM 1948 O O . PHE A 1 240 ? 25.170 2.801 -24.759 1.00 68.31 240 PHE A O 1
ATOM 1955 N N . PHE A 1 241 ? 25.222 1.926 -22.687 1.00 64.31 241 PHE A N 1
ATOM 1956 C CA . PHE A 1 241 ? 25.992 0.716 -23.008 1.00 64.31 241 PHE A CA 1
ATOM 1957 C C . PHE A 1 241 ? 25.214 -0.552 -22.626 1.00 64.31 241 PHE A C 1
ATOM 1959 O O . PHE A 1 241 ? 25.460 -1.159 -21.590 1.00 64.31 241 PHE A O 1
ATOM 1966 N N . GLY A 1 242 ? 24.270 -0.959 -23.474 1.00 79.31 242 GLY A N 1
ATOM 1967 C CA . GLY A 1 242 ? 23.392 -2.110 -23.230 1.00 79.31 242 GLY A CA 1
ATOM 1968 C C . GLY A 1 242 ? 21.985 -1.855 -23.758 1.00 79.31 242 GLY A C 1
ATOM 1969 O O . GLY A 1 242 ? 21.743 -0.821 -24.370 1.00 79.31 242 GLY A O 1
ATOM 1970 N N . LYS A 1 243 ? 21.068 -2.805 -23.592 1.00 86.06 243 LYS A N 1
ATOM 1971 C CA . LYS A 1 243 ? 19.617 -2.545 -23.602 1.00 86.06 243 LYS A CA 1
ATOM 1972 C C . LYS A 1 243 ? 19.188 -2.182 -22.178 1.00 86.06 243 LYS A C 1
ATOM 1974 O O . LYS A 1 243 ? 20.028 -2.156 -21.298 1.00 86.06 243 LYS A O 1
ATOM 1979 N N . SER A 1 244 ? 17.897 -1.971 -21.974 1.00 89.69 244 SER A N 1
ATOM 1980 C CA . SER A 1 244 ? 17.326 -1.752 -20.648 1.00 89.69 244 SER A CA 1
ATOM 1981 C C . SER A 1 244 ? 17.291 -3.013 -19.777 1.00 89.69 244 SER A C 1
ATOM 1983 O O . SER A 1 244 ? 17.277 -4.137 -20.285 1.00 89.69 244 SER A O 1
ATOM 1985 N N . ASP A 1 245 ? 17.184 -2.795 -18.475 1.00 89.81 245 ASP A N 1
ATOM 1986 C CA . ASP A 1 245 ? 16.928 -3.717 -17.374 1.00 89.81 245 ASP A CA 1
ATOM 1987 C C . ASP A 1 245 ? 15.490 -3.503 -16.814 1.00 89.81 245 ASP A C 1
ATOM 1989 O O . ASP A 1 245 ? 15.302 -3.033 -15.686 1.00 89.81 245 ASP A O 1
ATOM 1993 N N . PRO A 1 246 ? 14.422 -3.812 -17.580 1.00 93.19 246 PRO A N 1
ATOM 1994 C CA . PRO A 1 246 ? 13.051 -3.479 -17.196 1.00 93.19 246 PRO A CA 1
ATOM 1995 C C . PRO A 1 246 ? 12.483 -4.309 -16.032 1.00 93.19 246 PRO A C 1
ATOM 1997 O O . PRO A 1 246 ? 12.640 -5.535 -15.956 1.00 93.19 246 PRO A O 1
ATOM 2000 N N . PHE A 1 247 ? 11.684 -3.643 -15.197 1.00 93.94 247 PHE A N 1
ATOM 2001 C CA . PHE A 1 247 ? 10.780 -4.249 -14.214 1.00 93.94 247 PHE A CA 1
ATOM 2002 C C . PHE A 1 247 ? 9.372 -3.643 -14.315 1.00 93.94 247 PHE A C 1
ATOM 2004 O O . PHE A 1 247 ? 9.194 -2.552 -14.856 1.00 93.94 247 PHE A O 1
ATOM 2011 N N . LEU A 1 248 ? 8.374 -4.356 -13.791 1.00 94.56 248 LEU A N 1
ATOM 2012 C CA . LEU A 1 248 ? 6.983 -3.917 -13.702 1.00 94.56 248 LEU A CA 1
ATOM 2013 C C . LEU A 1 248 ? 6.625 -3.599 -12.245 1.00 94.56 248 LEU A C 1
ATOM 2015 O O . LEU A 1 248 ? 6.826 -4.423 -11.349 1.00 94.56 248 LEU A O 1
ATOM 2019 N N . LEU A 1 249 ? 6.037 -2.425 -12.027 1.00 93.38 249 LEU A N 1
ATOM 2020 C CA . LEU A 1 249 ? 5.415 -2.009 -10.776 1.00 93.38 249 LEU A CA 1
ATOM 2021 C C . LEU A 1 249 ? 3.901 -1.888 -10.980 1.00 93.38 249 LEU A C 1
ATOM 2023 O O . LEU A 1 249 ? 3.431 -1.118 -11.815 1.00 93.38 249 LEU A O 1
ATOM 2027 N N . ILE A 1 250 ? 3.133 -2.641 -10.197 1.00 94.50 250 ILE A N 1
ATOM 2028 C CA . ILE A 1 250 ? 1.673 -2.548 -10.143 1.00 94.50 250 ILE A CA 1
ATOM 2029 C C . ILE A 1 250 ? 1.308 -1.765 -8.890 1.00 94.50 250 ILE A C 1
ATOM 2031 O O . ILE A 1 250 ? 1.744 -2.111 -7.788 1.00 94.50 250 ILE A O 1
ATOM 2035 N N . SER A 1 251 ? 0.481 -0.736 -9.049 1.00 91.69 251 SER A N 1
ATOM 2036 C CA . SER A 1 251 ? -0.007 0.097 -7.953 1.00 91.69 251 SER A CA 1
ATOM 2037 C C . SER A 1 251 ? -1.519 0.289 -8.031 1.00 91.69 251 SER A C 1
ATOM 2039 O O . SER A 1 251 ? -2.067 0.418 -9.117 1.00 91.69 251 SER A O 1
ATOM 2041 N N . LYS A 1 252 ? -2.209 0.357 -6.892 1.00 90.31 252 LYS A N 1
ATOM 2042 C CA . LYS A 1 252 ? -3.651 0.650 -6.817 1.00 90.31 252 LYS A CA 1
ATOM 2043 C C . LYS A 1 252 ? -3.900 2.107 -6.461 1.00 90.31 252 LYS A C 1
ATOM 2045 O O . LYS A 1 252 ? -3.146 2.668 -5.668 1.00 90.31 252 LYS A O 1
ATOM 2050 N N . SER A 1 253 ? -4.950 2.722 -6.993 1.00 88.69 253 SER A N 1
ATOM 2051 C CA . SER A 1 253 ? -5.325 4.082 -6.592 1.00 88.69 253 SER A CA 1
ATOM 2052 C C . SER A 1 253 ? -5.709 4.137 -5.109 1.00 88.69 253 SER A C 1
ATOM 2054 O O . SER A 1 253 ? -6.177 3.146 -4.548 1.00 88.69 253 SER A O 1
ATOM 2056 N N . THR A 1 254 ? -5.548 5.277 -4.440 1.00 79.69 254 THR A N 1
ATOM 2057 C CA . THR A 1 254 ? -6.147 5.482 -3.111 1.00 79.69 254 THR A CA 1
ATOM 2058 C C . THR A 1 254 ? -7.679 5.557 -3.229 1.00 79.69 254 THR A C 1
ATOM 2060 O O . THR A 1 254 ? -8.178 6.014 -4.263 1.00 79.69 254 THR A O 1
ATOM 2063 N N . PRO A 1 255 ? -8.449 5.145 -2.201 1.00 69.06 255 PRO A N 1
ATOM 2064 C CA . PRO A 1 255 ? -9.913 5.251 -2.216 1.00 69.06 255 PRO A CA 1
ATOM 2065 C C . PRO A 1 255 ? -10.405 6.695 -2.394 1.00 69.06 255 PRO A C 1
ATOM 2067 O O . PRO A 1 255 ? -11.471 6.922 -2.948 1.00 69.06 255 PRO A O 1
ATOM 2070 N N . GLU A 1 256 ? -9.598 7.680 -1.989 1.00 65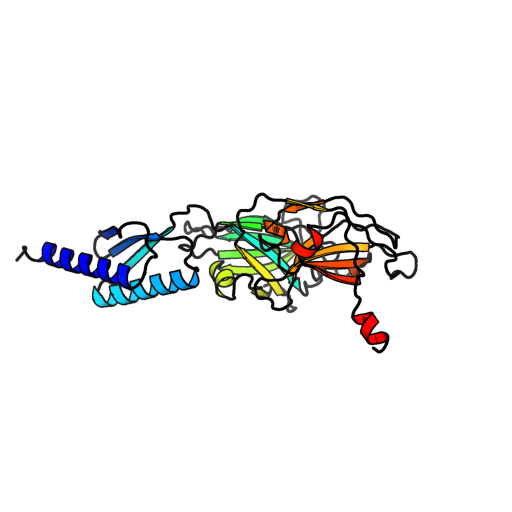.00 256 GLU A N 1
ATOM 2071 C CA . GLU A 1 256 ? -9.909 9.105 -2.150 1.00 65.00 256 GLU A CA 1
ATOM 2072 C C . GLU A 1 256 ? -9.963 9.577 -3.614 1.00 65.00 256 GLU A C 1
ATOM 2074 O O . GLU A 1 256 ? -10.394 10.695 -3.873 1.00 65.00 256 GLU A O 1
ATOM 2079 N N . GLY A 1 257 ? -9.465 8.791 -4.578 1.00 64.75 257 GLY A N 1
ATOM 2080 C CA . GLY A 1 257 ? -9.491 9.165 -5.999 1.00 64.75 257 GLY A CA 1
ATOM 2081 C C . GLY A 1 257 ? -8.567 10.331 -6.381 1.00 64.75 257 GLY A C 1
ATOM 2082 O O . GLY A 1 257 ? -8.548 10.747 -7.536 1.00 64.75 257 GLY A O 1
ATOM 2083 N N . ASN A 1 258 ? -7.737 10.820 -5.454 1.00 66.69 258 ASN A N 1
ATOM 2084 C CA . ASN A 1 258 ? -6.837 11.973 -5.613 1.00 66.69 258 ASN A CA 1
ATOM 2085 C C . ASN A 1 258 ? -5.635 11.732 -6.562 1.00 66.69 258 ASN A C 1
ATOM 2087 O O . ASN A 1 258 ? -4.611 12.407 -6.453 1.00 66.69 258 ASN A O 1
ATOM 2091 N N . GLY A 1 259 ? -5.697 10.725 -7.439 1.00 70.12 259 GLY A N 1
ATOM 2092 C CA . GLY A 1 259 ? -4.608 10.353 -8.353 1.00 70.12 259 GLY A CA 1
ATOM 2093 C C . GLY A 1 259 ? -3.349 9.807 -7.666 1.00 70.12 259 GLY A C 1
ATOM 2094 O O . GLY A 1 259 ? -2.314 9.651 -8.310 1.00 70.12 259 GLY A O 1
ATOM 2095 N N . LYS A 1 260 ? -3.412 9.519 -6.361 1.00 77.75 260 LYS A N 1
ATOM 2096 C CA . LYS A 1 260 ? -2.332 8.858 -5.623 1.00 77.75 260 LYS A CA 1
ATOM 2097 C C . LYS A 1 260 ? -2.439 7.351 -5.809 1.00 77.75 260 LYS A C 1
ATOM 2099 O O . LYS A 1 260 ? -3.532 6.796 -5.741 1.00 77.75 260 LYS A O 1
ATOM 2104 N N . TYR A 1 261 ? -1.293 6.706 -5.987 1.00 84.25 261 TYR A N 1
ATOM 2105 C CA . TYR A 1 261 ? -1.189 5.264 -6.153 1.00 84.25 261 TYR A CA 1
ATOM 2106 C C . TYR A 1 261 ? -0.318 4.656 -5.054 1.00 84.25 261 TYR A C 1
ATOM 2108 O O . TYR A 1 261 ? 0.637 5.274 -4.582 1.00 84.25 261 TYR A O 1
ATOM 2116 N N . ILE A 1 262 ? -0.682 3.448 -4.643 1.00 83.31 262 ILE A N 1
ATOM 2117 C CA . ILE A 1 262 ? -0.021 2.644 -3.622 1.00 83.31 262 ILE A CA 1
ATOM 2118 C C . ILE A 1 262 ? 0.540 1.394 -4.301 1.00 83.31 262 ILE A C 1
ATOM 2120 O O . ILE A 1 262 ? -0.247 0.668 -4.916 1.00 83.31 262 ILE A O 1
ATOM 2124 N N . PRO A 1 263 ? 1.839 1.089 -4.172 1.00 87.88 263 PRO A N 1
ATOM 2125 C CA . PRO A 1 263 ? 2.420 -0.112 -4.759 1.00 87.88 263 PRO A CA 1
ATOM 2126 C C . PRO A 1 263 ? 1.813 -1.380 -4.142 1.00 87.88 263 PRO A C 1
ATOM 2128 O O . PRO A 1 263 ? 1.606 -1.473 -2.931 1.00 87.88 263 PRO A O 1
ATOM 2131 N N . VAL A 1 264 ? 1.514 -2.367 -4.984 1.00 90.81 264 VAL A N 1
ATOM 2132 C CA . VAL A 1 264 ? 0.950 -3.663 -4.565 1.00 90.81 264 VAL A CA 1
ATOM 2133 C C . VAL A 1 264 ? 1.762 -4.854 -5.052 1.00 90.81 264 VAL A C 1
ATOM 2135 O O . VAL A 1 264 ? 1.669 -5.923 -4.452 1.00 90.81 264 VAL A O 1
ATOM 2138 N N . HIS A 1 265 ? 2.560 -4.689 -6.108 1.00 92.62 265 HIS A N 1
ATOM 2139 C CA . HIS A 1 265 ? 3.473 -5.721 -6.585 1.00 92.62 265 HIS A CA 1
ATOM 2140 C C . HIS A 1 265 ? 4.614 -5.116 -7.405 1.00 92.62 265 HIS A C 1
ATOM 2142 O O . HIS A 1 265 ? 4.371 -4.236 -8.227 1.00 92.62 265 HIS A O 1
ATOM 2148 N N . LYS A 1 266 ? 5.836 -5.624 -7.220 1.00 91.62 266 LYS A N 1
ATOM 2149 C CA . LYS A 1 266 ? 7.012 -5.311 -8.042 1.00 91.62 266 LYS A CA 1
ATOM 2150 C C . LYS A 1 266 ? 7.615 -6.626 -8.534 1.00 91.62 266 LYS A C 1
ATOM 2152 O O . LYS A 1 266 ? 7.839 -7.524 -7.724 1.00 91.62 266 LYS A O 1
ATOM 2157 N N . THR A 1 267 ? 7.850 -6.743 -9.838 1.00 94.94 267 THR A N 1
ATOM 2158 C CA . THR A 1 267 ? 8.479 -7.932 -10.433 1.00 94.94 267 THR A CA 1
ATOM 2159 C C . THR A 1 267 ? 9.994 -7.916 -10.250 1.00 94.94 267 THR A C 1
ATOM 2161 O O . THR A 1 267 ? 10.584 -6.919 -9.830 1.00 94.94 267 THR A O 1
ATOM 2164 N N . GLU A 1 268 ? 10.657 -9.007 -10.633 1.00 93.31 268 GLU A N 1
ATOM 2165 C CA . GLU A 1 268 ? 12.101 -8.997 -10.815 1.00 93.31 268 GLU A CA 1
ATOM 2166 C C . GLU A 1 268 ? 12.536 -8.074 -11.965 1.00 93.31 268 GLU A C 1
ATOM 2168 O O . GLU A 1 268 ? 11.780 -7.795 -12.901 1.00 93.31 268 GLU A O 1
ATOM 2173 N N . VAL A 1 269 ? 13.797 -7.647 -11.895 1.00 92.44 269 VAL A N 1
ATOM 2174 C CA . VAL A 1 269 ? 14.495 -6.949 -12.977 1.00 92.44 269 VAL A CA 1
ATOM 2175 C C . VAL A 1 269 ? 14.995 -7.979 -13.987 1.00 92.44 269 VAL A C 1
ATOM 2177 O O . VAL A 1 269 ? 15.754 -8.887 -13.630 1.00 92.44 269 VAL A O 1
ATOM 2180 N N . VAL A 1 270 ? 14.610 -7.831 -15.255 1.00 93.81 270 VAL A N 1
ATOM 2181 C CA . VAL A 1 270 ? 15.115 -8.676 -16.345 1.00 93.81 270 VAL A CA 1
ATOM 2182 C C . VAL A 1 270 ? 16.189 -7.907 -17.097 1.00 93.81 270 VAL A C 1
ATOM 2184 O O . VAL A 1 270 ? 15.886 -6.933 -17.771 1.00 93.81 270 VAL A O 1
ATOM 2187 N N . LYS A 1 271 ? 17.445 -8.344 -16.994 1.00 90.94 271 LYS A N 1
ATOM 2188 C CA . LYS A 1 271 ? 18.579 -7.565 -17.502 1.00 90.94 271 LYS A CA 1
ATOM 2189 C C . LYS A 1 271 ? 18.730 -7.601 -19.024 1.00 90.94 271 LYS A C 1
ATOM 2191 O O . LYS A 1 271 ? 18.535 -8.646 -19.648 1.00 90.94 271 LYS A O 1
ATOM 2196 N N . ASN A 1 272 ? 19.184 -6.487 -19.590 1.00 89.31 272 ASN A N 1
ATOM 2197 C CA . ASN A 1 272 ? 19.644 -6.304 -20.960 1.00 89.31 272 ASN A CA 1
ATOM 2198 C C . ASN A 1 272 ? 18.644 -6.819 -22.015 1.00 89.31 272 ASN A C 1
ATOM 2200 O O . ASN A 1 272 ? 18.993 -7.566 -22.937 1.00 89.31 272 ASN A O 1
ATOM 2204 N N . THR A 1 273 ? 17.379 -6.409 -21.903 1.00 92.62 273 THR A N 1
ATOM 2205 C CA . THR A 1 273 ? 16.307 -6.776 -22.831 1.00 92.62 273 THR A CA 1
ATOM 2206 C C . THR A 1 273 ? 15.322 -5.634 -23.082 1.00 92.62 273 THR A C 1
ATOM 2208 O O . THR A 1 273 ? 15.013 -4.837 -22.208 1.00 92.62 273 THR A O 1
ATOM 2211 N N . LEU A 1 274 ? 14.773 -5.586 -24.300 1.00 92.12 274 LEU A N 1
ATOM 2212 C CA . LEU A 1 274 ? 13.633 -4.720 -24.641 1.00 92.12 274 LEU A CA 1
ATOM 2213 C C . LEU A 1 274 ? 12.315 -5.508 -24.716 1.00 92.12 274 LEU A C 1
ATOM 2215 O O . LEU A 1 274 ? 11.278 -4.956 -25.061 1.00 92.12 274 LEU A O 1
ATOM 2219 N N . ASN A 1 275 ? 12.360 -6.815 -24.448 1.00 93.88 275 ASN A N 1
ATOM 2220 C CA . ASN A 1 275 ? 11.204 -7.706 -24.506 1.00 93.88 275 ASN A CA 1
ATOM 2221 C C . ASN A 1 275 ? 11.181 -8.599 -23.255 1.00 93.88 275 ASN A C 1
ATOM 2223 O O . ASN A 1 275 ? 11.435 -9.803 -23.362 1.00 93.88 275 ASN A O 1
ATOM 2227 N N . PRO A 1 276 ? 11.010 -8.023 -22.053 1.00 95.50 276 PRO A N 1
ATOM 2228 C CA . PRO A 1 276 ? 11.044 -8.800 -20.824 1.00 95.50 276 PRO A CA 1
ATOM 2229 C C . PRO A 1 276 ? 9.850 -9.746 -20.729 1.00 95.50 276 PRO A C 1
ATOM 2231 O O . PRO A 1 276 ? 8.716 -9.393 -21.058 1.00 95.50 276 PRO A O 1
ATOM 2234 N N . ILE A 1 277 ? 10.122 -10.947 -20.226 1.00 96.00 277 ILE A N 1
ATOM 2235 C CA . ILE A 1 277 ? 9.116 -11.911 -19.789 1.00 96.00 277 ILE A CA 1
ATOM 2236 C C . ILE A 1 277 ? 9.372 -12.116 -18.303 1.00 96.00 277 ILE A C 1
ATOM 2238 O O . ILE A 1 277 ? 10.387 -12.709 -17.937 1.00 96.00 277 ILE A O 1
ATOM 2242 N N . TRP A 1 278 ? 8.482 -11.593 -17.465 1.00 96.88 278 TRP A N 1
ATOM 2243 C CA . TRP A 1 278 ? 8.601 -11.739 -16.018 1.00 96.88 278 TRP A CA 1
ATOM 2244 C C . TRP A 1 278 ? 8.063 -13.096 -15.570 1.00 96.88 278 TRP A C 1
ATOM 2246 O O . TRP A 1 278 ? 7.213 -13.709 -16.231 1.00 96.88 278 TRP A O 1
ATOM 2256 N N . LYS A 1 279 ? 8.566 -13.581 -14.436 1.00 96.62 279 LYS A N 1
ATOM 2257 C CA . LYS A 1 279 ? 8.069 -14.794 -13.788 1.00 96.62 279 LYS A CA 1
ATOM 2258 C C . LYS A 1 279 ? 6.589 -14.648 -13.455 1.00 96.62 279 LYS A C 1
ATOM 2260 O O . LYS A 1 279 ? 6.090 -13.562 -13.181 1.00 96.62 279 LYS A O 1
ATOM 2265 N N . GLN A 1 280 ? 5.884 -15.774 -13.471 1.00 96.88 280 GLN A N 1
ATOM 2266 C CA . GLN A 1 280 ? 4.494 -15.813 -13.035 1.00 96.88 280 GLN A CA 1
ATOM 2267 C C . GLN A 1 280 ? 4.408 -15.490 -11.540 1.00 96.88 280 GLN A C 1
ATOM 2269 O O . GLN A 1 280 ? 5.200 -16.008 -10.752 1.00 96.88 280 GLN A O 1
ATOM 2274 N N . PHE A 1 281 ? 3.422 -14.683 -11.158 1.00 95.50 281 PHE A N 1
ATOM 2275 C CA . PHE A 1 281 ? 3.180 -14.304 -9.768 1.00 95.50 281 PHE A CA 1
ATOM 2276 C C . PHE A 1 281 ? 1.689 -14.334 -9.425 1.00 95.50 281 PHE A C 1
ATOM 2278 O O . PHE A 1 281 ? 0.830 -14.283 -10.309 1.00 95.50 281 PHE A O 1
ATOM 2285 N N . THR A 1 282 ? 1.394 -14.413 -8.127 1.00 94.00 282 THR A N 1
ATOM 2286 C CA . THR A 1 282 ? 0.033 -14.427 -7.583 1.00 94.00 282 THR A CA 1
ATOM 2287 C C . THR A 1 282 ? 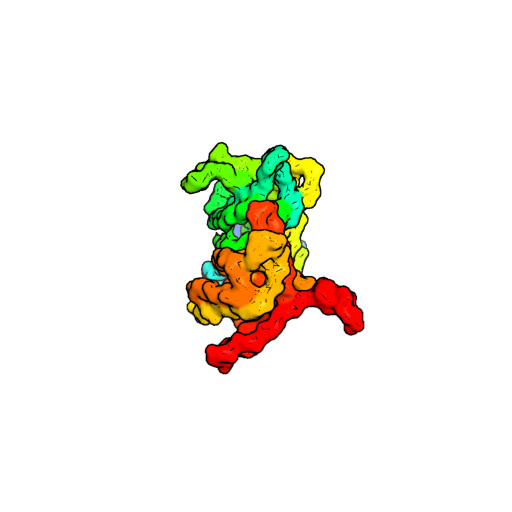-0.162 -13.234 -6.653 1.00 94.00 282 THR A C 1
ATOM 2289 O O . THR A 1 282 ? 0.709 -12.946 -5.833 1.00 94.00 282 THR A O 1
ATOM 2292 N N . ILE A 1 283 ? -1.294 -12.536 -6.774 1.00 92.00 283 ILE A N 1
ATOM 2293 C CA . ILE A 1 283 ? -1.659 -11.417 -5.893 1.00 92.00 283 ILE A CA 1
ATOM 2294 C C . ILE A 1 283 ? -3.071 -11.652 -5.336 1.00 92.00 283 ILE A C 1
ATOM 2296 O O . ILE A 1 283 ? -4.009 -11.798 -6.130 1.00 92.00 283 ILE A O 1
ATOM 2300 N N . PRO A 1 284 ? -3.262 -11.627 -4.003 1.00 90.38 284 PRO A N 1
ATOM 2301 C CA . PRO A 1 284 ? -4.593 -11.639 -3.399 1.00 90.38 284 PRO A CA 1
ATOM 2302 C C . PRO A 1 284 ? -5.434 -10.433 -3.833 1.00 90.38 284 PRO A C 1
ATOM 2304 O O . PRO A 1 284 ? -4.931 -9.305 -3.861 1.00 90.38 284 PRO A O 1
ATOM 2307 N N . ILE A 1 285 ? -6.729 -10.628 -4.099 1.00 90.31 285 ILE A N 1
ATOM 2308 C CA . ILE A 1 285 ? -7.652 -9.548 -4.498 1.00 90.31 285 ILE A CA 1
ATOM 2309 C C . ILE A 1 285 ? -7.730 -8.454 -3.430 1.00 90.31 285 ILE A C 1
ATOM 2311 O O . ILE A 1 285 ? -7.697 -7.264 -3.762 1.00 90.31 285 ILE A O 1
ATOM 2315 N N . ALA A 1 286 ? -7.741 -8.848 -2.151 1.00 85.00 286 ALA A N 1
ATOM 2316 C CA . ALA A 1 286 ? -7.670 -7.929 -1.015 1.00 85.00 286 ALA A CA 1
ATOM 2317 C C . ALA A 1 286 ? -6.460 -6.979 -1.130 1.00 85.00 286 ALA A C 1
ATOM 2319 O O . ALA A 1 286 ? -6.533 -5.785 -0.835 1.00 85.00 286 ALA A O 1
ATOM 2320 N N . SER A 1 287 ? -5.339 -7.489 -1.648 1.00 85.94 287 SER A N 1
ATOM 2321 C CA . SER A 1 287 ? -4.135 -6.696 -1.842 1.00 85.94 287 SER A CA 1
ATOM 2322 C C . SER A 1 287 ? -4.156 -5.841 -3.101 1.00 85.94 287 SER A C 1
ATOM 2324 O O . SER A 1 287 ? -3.742 -4.681 -3.026 1.00 85.94 287 SER A O 1
ATOM 2326 N N . LEU A 1 288 ? -4.614 -6.415 -4.214 1.00 90.44 288 LEU A N 1
ATOM 2327 C CA . LEU A 1 288 ? -4.591 -5.810 -5.540 1.00 90.44 288 LEU A CA 1
ATOM 2328 C C . LEU A 1 288 ? -5.559 -4.630 -5.653 1.00 90.44 288 LEU A C 1
ATOM 2330 O O . LEU A 1 288 ? -5.154 -3.552 -6.066 1.00 90.44 288 LEU A O 1
ATOM 2334 N N . CYS A 1 289 ? -6.820 -4.819 -5.265 1.00 89.25 289 CYS A N 1
ATOM 2335 C CA . CYS A 1 289 ? -7.870 -3.806 -5.418 1.00 89.25 289 CYS A CA 1
ATOM 2336 C C . CYS A 1 289 ? -8.827 -3.710 -4.218 1.00 89.25 289 CYS A C 1
ATOM 2338 O O . CYS A 1 289 ? -9.747 -2.898 -4.230 1.00 89.25 289 CYS A O 1
ATOM 2340 N N . ASN A 1 290 ? -8.580 -4.494 -3.163 1.00 85.69 290 ASN A N 1
ATOM 2341 C CA . ASN A 1 290 ? -9.417 -4.576 -1.964 1.00 85.69 290 ASN A CA 1
ATOM 2342 C C . ASN A 1 290 ? -10.878 -4.970 -2.257 1.00 85.69 290 ASN A C 1
ATOM 2344 O O . ASN A 1 290 ? -11.805 -4.474 -1.631 1.00 85.69 290 ASN A O 1
ATOM 2348 N N . GLY A 1 291 ? -11.082 -5.843 -3.249 1.00 86.81 291 GLY A N 1
ATOM 2349 C CA . GLY A 1 291 ? -12.411 -6.296 -3.677 1.00 86.81 291 GLY A CA 1
ATOM 2350 C C . GLY A 1 291 ? -13.127 -5.367 -4.663 1.00 86.81 291 GLY A C 1
ATOM 2351 O O . GLY A 1 291 ? -14.104 -5.792 -5.274 1.00 86.81 291 GLY A O 1
ATOM 2352 N N . ASP A 1 292 ? -12.632 -4.148 -4.887 1.00 88.56 292 ASP A N 1
ATOM 2353 C CA . ASP A 1 292 ? -13.189 -3.237 -5.887 1.00 88.56 292 ASP A CA 1
ATOM 2354 C C . ASP A 1 292 ? -12.562 -3.476 -7.269 1.00 88.56 292 ASP A C 1
ATOM 2356 O O . ASP A 1 292 ? -11.521 -2.928 -7.628 1.00 88.56 292 ASP A O 1
ATOM 2360 N N . TYR A 1 293 ? -13.233 -4.288 -8.081 1.00 91.38 293 TYR A N 1
ATOM 2361 C CA . TYR A 1 293 ? -12.797 -4.633 -9.436 1.00 91.38 293 TYR A CA 1
ATOM 2362 C C . TYR A 1 293 ? -12.765 -3.446 -10.415 1.00 91.38 293 TYR A C 1
ATOM 2364 O O . TYR A 1 293 ? -12.143 -3.562 -11.475 1.00 91.38 293 TYR A O 1
ATOM 2372 N N . LEU A 1 294 ? -13.438 -2.337 -10.090 1.00 92.00 294 LEU A N 1
ATOM 2373 C CA . LEU A 1 294 ? -13.442 -1.099 -10.873 1.00 92.00 294 LEU A CA 1
ATOM 2374 C C . LEU A 1 294 ? -12.360 -0.117 -10.418 1.00 92.00 294 LEU A C 1
ATOM 2376 O O . LEU A 1 294 ? -12.163 0.913 -11.063 1.00 92.00 294 LEU A O 1
ATOM 2380 N N . ARG A 1 295 ? -11.640 -0.428 -9.338 1.00 90.06 295 ARG A N 1
ATOM 2381 C CA . ARG A 1 295 ? -10.573 0.424 -8.833 1.00 90.06 295 ARG A CA 1
ATOM 2382 C C . ARG A 1 295 ? -9.435 0.532 -9.850 1.00 90.06 295 ARG A C 1
ATOM 2384 O O . ARG A 1 295 ? -8.923 -0.502 -10.293 1.00 90.06 295 ARG A O 1
ATOM 2391 N N . PRO A 1 296 ? -8.994 1.755 -10.190 1.00 92.88 296 PRO A N 1
ATOM 2392 C CA . PRO A 1 296 ? -7.856 1.950 -11.074 1.00 92.88 296 PRO A CA 1
ATOM 2393 C C . PRO A 1 296 ? -6.566 1.327 -10.528 1.00 92.88 296 PRO A C 1
ATOM 2395 O O . PRO A 1 296 ? -6.171 1.542 -9.377 1.00 92.88 296 PRO A O 1
ATOM 2398 N N . LEU A 1 297 ? -5.886 0.593 -11.401 1.00 93.88 297 LEU A N 1
ATOM 2399 C CA . LEU A 1 297 ? -4.568 0.011 -11.216 1.00 93.88 297 LEU A CA 1
ATOM 2400 C C . LEU A 1 297 ? -3.610 0.643 -12.229 1.00 93.88 297 LEU A C 1
ATOM 2402 O O . LEU A 1 297 ? -3.845 0.596 -13.437 1.00 93.88 297 LEU A O 1
ATOM 2406 N N . MET A 1 298 ? -2.520 1.213 -11.729 1.00 93.56 298 MET A N 1
ATOM 2407 C CA . MET A 1 298 ? -1.411 1.707 -12.532 1.00 93.56 298 MET A CA 1
ATOM 2408 C C . MET A 1 298 ? -0.413 0.572 -12.746 1.00 93.56 298 MET A C 1
ATOM 2410 O O . MET A 1 298 ? 0.118 0.018 -11.781 1.00 93.56 298 MET A O 1
ATOM 2414 N N . PHE A 1 299 ? -0.134 0.266 -14.006 1.00 94.62 299 PHE A N 1
ATOM 2415 C CA . PHE A 1 299 ? 0.942 -0.622 -14.425 1.00 94.62 299 PHE A CA 1
ATOM 2416 C C . PHE A 1 299 ? 2.053 0.244 -14.997 1.00 94.62 299 PHE A C 1
ATOM 2418 O O . PHE A 1 299 ? 1.860 0.895 -16.021 1.00 94.62 299 PHE A O 1
ATOM 2425 N N . GLU A 1 300 ? 3.202 0.266 -14.337 1.00 93.88 300 GLU A N 1
ATOM 2426 C CA . GLU A 1 300 ? 4.358 1.061 -14.735 1.00 93.88 300 GLU A CA 1
ATOM 2427 C C . GLU A 1 300 ? 5.539 0.151 -15.059 1.00 93.88 300 GLU A C 1
ATOM 2429 O O . GLU A 1 300 ? 5.897 -0.719 -14.267 1.00 93.88 300 GLU A O 1
ATOM 2434 N N . VAL A 1 301 ? 6.154 0.368 -16.221 1.00 94.19 301 VAL A N 1
ATOM 2435 C CA . VAL A 1 301 ? 7.419 -0.263 -16.591 1.00 94.19 301 VAL A CA 1
ATOM 2436 C C . VAL A 1 301 ? 8.511 0.793 -16.556 1.00 94.19 301 VAL A C 1
ATOM 2438 O O . VAL A 1 301 ? 8.402 1.844 -17.197 1.00 94.19 301 VAL A O 1
ATOM 2441 N N . SER A 1 302 ? 9.577 0.477 -15.835 1.00 91.62 302 SER A N 1
ATOM 2442 C CA . SER A 1 302 ? 10.736 1.344 -15.646 1.00 91.62 302 SER A CA 1
ATOM 2443 C C . SER A 1 302 ? 12.018 0.538 -15.816 1.00 91.62 302 SER A C 1
ATOM 2445 O O . SER A 1 302 ? 12.030 -0.681 -15.632 1.00 91.62 302 SER A O 1
ATOM 2447 N N . ASP A 1 303 ? 13.077 1.225 -16.227 1.00 89.19 303 ASP A N 1
ATOM 2448 C CA . ASP A 1 303 ? 14.416 0.674 -16.382 1.00 89.19 303 ASP A CA 1
ATOM 2449 C C . ASP A 1 303 ? 15.195 0.818 -15.071 1.00 89.19 303 ASP A C 1
ATOM 2451 O O . ASP A 1 303 ? 15.235 1.911 -14.503 1.00 89.19 303 ASP A O 1
ATOM 2455 N N . TRP A 1 304 ? 15.765 -0.270 -14.556 1.00 87.50 304 TRP A N 1
ATOM 2456 C CA . TRP A 1 304 ? 16.538 -0.236 -13.318 1.00 87.50 304 TRP A CA 1
ATOM 2457 C C . TRP A 1 304 ? 18.003 0.109 -13.595 1.00 87.50 304 TRP A C 1
ATOM 2459 O O . TRP A 1 304 ? 18.688 -0.630 -14.293 1.00 87.50 304 TRP A O 1
ATOM 2469 N N . ASN A 1 305 ? 18.528 1.155 -12.951 1.00 80.69 305 ASN A N 1
ATOM 2470 C CA . ASN A 1 305 ? 19.942 1.510 -13.054 1.00 80.69 305 ASN A CA 1
ATOM 2471 C C . ASN A 1 305 ? 20.710 1.121 -11.784 1.00 80.69 305 ASN A C 1
ATOM 2473 O O . ASN A 1 305 ? 20.236 1.287 -10.658 1.00 80.69 305 ASN A O 1
ATOM 2477 N N . ARG A 1 306 ? 21.972 0.698 -11.945 1.00 70.19 306 ARG A N 1
ATOM 2478 C CA . ARG A 1 306 ? 22.856 0.309 -10.822 1.00 70.19 306 ARG A CA 1
ATOM 2479 C C . ARG A 1 306 ? 23.059 1.393 -9.771 1.00 70.19 306 ARG A C 1
ATOM 2481 O O . ARG A 1 306 ? 23.300 1.078 -8.617 1.00 70.19 306 ARG A O 1
ATOM 2488 N N . ASN A 1 307 ? 22.975 2.655 -10.176 1.00 68.06 307 ASN A N 1
ATOM 2489 C CA . ASN A 1 307 ? 23.097 3.801 -9.283 1.00 68.06 307 ASN A CA 1
ATOM 2490 C C . ASN A 1 307 ? 21.815 4.057 -8.468 1.00 68.06 307 ASN A C 1
ATOM 2492 O O . ASN A 1 307 ? 21.722 5.103 -7.835 1.00 68.06 307 ASN A O 1
ATOM 2496 N N . GLY A 1 308 ? 20.795 3.193 -8.542 1.00 64.19 308 GLY A N 1
ATOM 2497 C CA . GLY A 1 308 ? 19.527 3.336 -7.823 1.00 64.19 308 GLY A CA 1
ATOM 2498 C C . GLY A 1 308 ? 18.565 4.375 -8.408 1.00 64.19 308 GLY A C 1
ATOM 2499 O O . GLY A 1 308 ? 17.593 4.750 -7.758 1.00 64.19 308 GLY A O 1
ATOM 2500 N N . THR A 1 309 ? 18.845 4.907 -9.602 1.00 71.19 309 THR A N 1
ATOM 2501 C CA . THR A 1 309 ? 17.846 5.662 -10.377 1.00 71.19 309 THR A CA 1
ATOM 2502 C C . THR A 1 309 ? 17.012 4.700 -11.217 1.00 71.19 309 THR A C 1
ATOM 2504 O O . THR A 1 309 ? 17.485 3.632 -11.596 1.00 71.19 309 THR A O 1
ATOM 2507 N N . GLU A 1 310 ? 15.762 5.060 -11.482 1.00 82.94 310 GLU A N 1
ATOM 2508 C CA . GLU A 1 310 ? 14.864 4.262 -12.314 1.00 82.94 310 GLU A CA 1
ATOM 2509 C C . GLU A 1 310 ? 14.380 5.148 -13.471 1.00 82.94 310 GLU A C 1
ATOM 2511 O O . GLU A 1 310 ? 13.806 6.217 -13.239 1.00 82.94 310 GLU A O 1
ATOM 2516 N N . ASP A 1 311 ? 14.640 4.741 -14.717 1.00 84.38 311 ASP A N 1
ATOM 2517 C CA . ASP A 1 311 ? 14.244 5.506 -15.901 1.00 84.38 311 ASP A CA 1
ATOM 2518 C C . ASP A 1 311 ? 12.889 5.027 -16.424 1.00 84.38 311 ASP A C 1
ATOM 2520 O O . ASP A 1 311 ? 12.747 3.947 -16.996 1.00 84.38 311 ASP A O 1
ATOM 2524 N N . PHE A 1 312 ? 11.876 5.878 -16.285 1.00 88.56 312 PHE A N 1
ATOM 2525 C CA . PHE A 1 312 ? 10.510 5.574 -16.703 1.00 88.56 312 PHE A CA 1
ATOM 2526 C C . PHE A 1 312 ? 10.408 5.237 -18.202 1.00 88.56 312 PHE A C 1
ATOM 2528 O O . PHE A 1 312 ? 10.749 6.061 -19.068 1.00 88.56 312 PHE A O 1
ATOM 2535 N N . ILE A 1 313 ? 9.897 4.044 -18.525 1.00 89.94 313 ILE A N 1
ATOM 2536 C CA . ILE A 1 313 ? 9.649 3.600 -19.904 1.00 89.94 313 ILE A CA 1
ATOM 2537 C C . ILE A 1 313 ? 8.227 3.988 -20.307 1.00 89.94 313 ILE A C 1
ATOM 2539 O O . ILE A 1 313 ? 8.057 4.723 -21.282 1.00 89.94 313 ILE A O 1
ATOM 2543 N N . GLY A 1 314 ? 7.222 3.575 -19.536 1.00 90.81 314 GLY A N 1
ATOM 2544 C CA . GLY A 1 314 ? 5.829 3.932 -19.784 1.00 90.81 314 GLY A CA 1
ATOM 2545 C C . GLY A 1 314 ? 4.869 3.319 -18.771 1.00 90.81 314 GLY A C 1
ATOM 2546 O O . GLY A 1 314 ? 5.229 2.402 -18.034 1.00 90.81 314 GLY A O 1
ATOM 2547 N N . SER A 1 315 ? 3.630 3.803 -18.760 1.00 93.19 315 SER A N 1
ATOM 2548 C CA . SER A 1 315 ? 2.586 3.298 -17.874 1.00 93.19 315 SER A CA 1
ATOM 2549 C C . SER A 1 315 ? 1.214 3.231 -18.531 1.00 93.19 315 SER A C 1
ATOM 2551 O O . SER A 1 315 ? 0.967 3.809 -19.591 1.00 93.19 315 SER A O 1
ATOM 2553 N N . VAL A 1 316 ? 0.309 2.491 -17.901 1.00 93.81 316 VAL A N 1
ATOM 2554 C CA . VAL A 1 316 ? -1.094 2.400 -18.296 1.00 93.81 316 VAL A CA 1
ATOM 2555 C C . VAL A 1 316 ? -1.971 2.251 -17.056 1.00 93.81 316 VAL A C 1
ATOM 2557 O O . VAL A 1 316 ? -1.609 1.551 -16.111 1.00 93.81 316 VAL A O 1
ATOM 2560 N N . ASN A 1 317 ? -3.133 2.902 -17.071 1.00 92.81 317 ASN A N 1
ATOM 2561 C CA . ASN A 1 317 ? -4.167 2.724 -16.058 1.00 92.81 317 ASN A CA 1
ATOM 2562 C C . ASN A 1 317 ? -5.240 1.782 -16.586 1.00 92.81 317 ASN A C 1
ATOM 2564 O O . ASN A 1 317 ? -5.797 2.032 -17.653 1.00 92.81 317 ASN A O 1
ATOM 2568 N N . LEU A 1 318 ? -5.525 0.728 -15.831 1.00 93.50 318 LEU A N 1
ATOM 2569 C CA . LEU A 1 318 ? -6.552 -0.264 -16.136 1.00 93.50 318 LEU A CA 1
ATOM 2570 C C . LEU A 1 318 ? -7.268 -0.658 -14.850 1.00 93.50 318 LEU A C 1
ATOM 2572 O O . LEU A 1 318 ? -6.737 -0.509 -13.757 1.00 93.50 318 LEU A O 1
ATOM 2576 N N . THR A 1 319 ? -8.448 -1.233 -14.970 1.00 93.94 319 THR A N 1
ATOM 2577 C CA . THR A 1 319 ? -9.166 -1.867 -13.864 1.00 93.94 319 THR A CA 1
ATOM 2578 C C . THR A 1 319 ? -9.058 -3.382 -13.972 1.00 93.94 319 THR A C 1
ATOM 2580 O O . THR A 1 319 ? -8.859 -3.937 -15.058 1.00 93.94 319 THR A O 1
ATOM 2583 N N . LEU A 1 320 ? -9.225 -4.088 -12.851 1.00 92.94 320 LEU A N 1
ATOM 2584 C CA . LEU A 1 320 ? -9.231 -5.551 -12.880 1.00 92.94 320 LEU A CA 1
ATOM 2585 C C . LEU A 1 320 ? -10.392 -6.089 -13.732 1.00 92.94 320 LEU A C 1
ATOM 2587 O O . LEU A 1 320 ? -10.244 -7.108 -14.403 1.00 92.94 320 LEU A O 1
ATOM 2591 N N . ARG A 1 321 ? -11.528 -5.385 -13.759 1.00 92.44 321 ARG A N 1
ATOM 2592 C CA . ARG A 1 321 ? -12.674 -5.735 -14.604 1.00 92.44 321 ARG A CA 1
ATOM 2593 C C . ARG A 1 321 ? -12.336 -5.730 -16.097 1.00 92.44 321 ARG A C 1
ATOM 2595 O O . ARG A 1 321 ? -12.756 -6.633 -16.808 1.00 92.44 321 ARG A O 1
ATOM 2602 N N . GLU A 1 322 ? -11.568 -4.754 -16.577 1.00 90.75 322 GLU A N 1
ATOM 2603 C CA . GLU A 1 322 ? -11.228 -4.636 -18.006 1.00 90.75 322 GLU A CA 1
ATOM 2604 C C . GLU A 1 322 ? -10.327 -5.763 -18.521 1.00 90.75 322 GLU A C 1
ATOM 2606 O O . GLU A 1 322 ? -10.346 -6.086 -19.713 1.00 90.75 322 GLU A O 1
ATOM 2611 N N . ILE A 1 323 ? -9.519 -6.342 -17.635 1.00 91.25 323 ILE A N 1
ATOM 2612 C CA . ILE A 1 323 ? -8.505 -7.341 -17.986 1.00 91.25 323 ILE A CA 1
ATOM 2613 C C . ILE A 1 323 ? -8.931 -8.772 -17.643 1.00 91.25 323 ILE A C 1
ATOM 2615 O O . ILE A 1 323 ? -8.516 -9.692 -18.343 1.00 91.25 323 ILE A O 1
ATOM 2619 N N . ARG A 1 324 ? -9.774 -8.973 -16.619 1.00 86.69 324 ARG A N 1
ATOM 2620 C CA . ARG A 1 324 ? -10.170 -10.303 -16.117 1.00 86.69 324 ARG A CA 1
ATOM 2621 C C . ARG A 1 324 ? -10.847 -11.169 -17.179 1.00 86.69 324 ARG A C 1
ATOM 2623 O O . ARG A 1 324 ? -10.572 -12.363 -17.248 1.00 86.69 324 ARG A O 1
ATOM 2630 N N . ASP A 1 325 ? -11.699 -10.574 -18.008 1.00 81.69 325 ASP A N 1
ATOM 2631 C CA . ASP A 1 325 ? -12.532 -11.327 -18.956 1.00 81.69 325 ASP A CA 1
ATOM 2632 C C . ASP A 1 325 ? -11.798 -11.665 -20.266 1.00 81.69 325 ASP A C 1
ATOM 2634 O O . ASP A 1 325 ? -12.351 -12.318 -21.154 1.00 81.69 325 ASP A O 1
ATOM 2638 N N . LYS A 1 326 ? -10.536 -11.237 -20.414 1.00 83.00 326 LYS A N 1
ATOM 2639 C CA . LYS A 1 326 ? -9.754 -11.459 -21.633 1.00 83.00 326 LYS A CA 1
ATOM 2640 C C . LYS A 1 326 ? -8.718 -12.556 -21.422 1.00 83.00 326 LYS A C 1
ATOM 2642 O O . LYS A 1 326 ? -7.860 -12.469 -20.553 1.00 83.00 326 LYS A O 1
ATOM 2647 N N . ARG A 1 327 ? -8.727 -13.561 -22.303 1.00 75.69 327 ARG A N 1
ATOM 2648 C CA . ARG A 1 327 ? -7.721 -14.642 -22.309 1.00 75.69 327 ARG A CA 1
ATOM 2649 C C . ARG A 1 327 ? -6.301 -14.126 -22.574 1.00 75.69 327 ARG A C 1
ATOM 2651 O O . ARG A 1 327 ? -5.339 -14.669 -22.041 1.00 75.69 327 ARG A O 1
ATOM 2658 N N . ILE A 1 328 ? -6.177 -13.115 -23.433 1.00 83.00 328 ILE A N 1
ATOM 2659 C CA . ILE A 1 328 ? -4.938 -12.384 -23.715 1.00 83.00 328 ILE A CA 1
ATOM 2660 C C . ILE A 1 328 ? -5.315 -10.905 -23.805 1.00 83.00 328 ILE A C 1
ATOM 2662 O O . ILE A 1 328 ? -6.218 -10.541 -24.558 1.00 83.00 328 ILE A O 1
ATOM 2666 N N . PHE A 1 329 ? -4.625 -10.063 -23.042 1.00 87.75 329 PHE A N 1
ATOM 2667 C CA . PHE A 1 329 ? -4.798 -8.615 -23.041 1.00 87.75 329 PHE A CA 1
ATOM 2668 C C . PHE A 1 329 ? -3.463 -7.964 -23.420 1.00 87.75 329 PHE A C 1
ATOM 2670 O O . PHE A 1 329 ? -2.426 -8.322 -22.866 1.00 87.75 329 PHE A O 1
ATOM 2677 N N . SER A 1 330 ? -3.485 -7.031 -24.371 1.00 88.19 330 SER A N 1
ATOM 2678 C CA . SER A 1 330 ? -2.316 -6.253 -24.791 1.00 88.19 330 SER A CA 1
ATOM 2679 C C . SER A 1 330 ? -2.715 -4.790 -24.881 1.00 88.19 330 SER A C 1
ATOM 2681 O O . SER A 1 330 ? -3.784 -4.478 -25.406 1.00 88.19 330 SER A O 1
ATOM 2683 N N . VAL A 1 331 ? -1.857 -3.910 -24.381 1.00 90.56 331 VAL A N 1
ATOM 2684 C CA . VAL A 1 331 ? -2.056 -2.461 -24.404 1.00 90.56 331 VAL A CA 1
ATOM 2685 C C . VAL A 1 331 ? -0.708 -1.771 -24.544 1.00 90.56 331 VAL A C 1
ATOM 2687 O O . VAL A 1 331 ? 0.305 -2.282 -24.061 1.00 90.56 331 VAL A O 1
ATOM 2690 N N . ASP A 1 332 ? -0.709 -0.621 -25.204 1.00 88.25 332 ASP A N 1
ATOM 2691 C CA . ASP A 1 332 ? 0.484 0.203 -25.331 1.00 88.25 332 ASP A CA 1
ATOM 2692 C C . ASP A 1 332 ? 0.730 0.992 -24.044 1.00 88.25 332 ASP A C 1
ATOM 2694 O O . ASP A 1 332 ? -0.189 1.559 -23.449 1.00 88.25 332 ASP A O 1
ATOM 2698 N N . LEU A 1 333 ? 1.994 1.049 -23.630 1.00 85.50 333 LEU A N 1
ATOM 2699 C CA . LEU A 1 333 ? 2.415 1.876 -22.507 1.00 85.50 333 LEU A CA 1
ATOM 2700 C C . LEU A 1 333 ? 2.557 3.330 -22.958 1.00 85.50 333 LEU A C 1
ATOM 2702 O O . LEU A 1 333 ? 3.164 3.630 -23.988 1.00 85.50 333 LEU A O 1
ATOM 2706 N N . ILE A 1 334 ? 2.019 4.248 -22.164 1.00 82.62 334 ILE A N 1
ATOM 2707 C CA . ILE A 1 334 ? 2.046 5.680 -22.441 1.00 82.62 334 ILE A CA 1
ATOM 2708 C C . ILE A 1 334 ? 3.243 6.302 -21.727 1.00 82.62 334 ILE A C 1
ATOM 2710 O O . ILE A 1 334 ? 3.461 6.091 -20.536 1.00 82.62 334 ILE A O 1
ATOM 2714 N N . ASN A 1 335 ? 4.009 7.116 -22.455 1.00 81.50 335 ASN A N 1
ATOM 2715 C CA . ASN A 1 335 ? 5.033 7.977 -21.875 1.00 81.50 335 ASN A CA 1
ATOM 2716 C C . ASN A 1 335 ? 4.682 9.451 -22.110 1.00 81.50 335 ASN A C 1
ATOM 2718 O O . ASN A 1 335 ? 4.959 10.014 -23.176 1.00 81.50 335 ASN A O 1
ATOM 2722 N N . ASP A 1 336 ? 4.069 10.086 -21.111 1.00 72.19 336 ASP A N 1
ATOM 2723 C CA . ASP A 1 336 ? 3.590 11.469 -21.219 1.00 72.19 336 ASP A CA 1
ATOM 2724 C C . ASP A 1 336 ? 4.722 12.479 -21.451 1.00 72.19 336 ASP A C 1
ATOM 2726 O O . ASP A 1 336 ? 4.551 13.460 -22.182 1.00 72.19 336 ASP A O 1
ATOM 2730 N N . SER A 1 337 ? 5.918 12.222 -20.914 1.00 62.06 337 SER A N 1
ATOM 2731 C CA . SER A 1 337 ? 7.102 13.061 -21.138 1.00 62.06 337 SER A CA 1
ATOM 2732 C C . SER A 1 337 ? 7.547 13.053 -22.604 1.00 62.06 337 SER A C 1
ATOM 2734 O O . SER A 1 337 ? 8.043 14.064 -23.106 1.00 62.06 337 SER A O 1
ATOM 2736 N N . LYS A 1 338 ? 7.346 11.938 -23.319 1.00 60.06 338 LYS A N 1
ATOM 2737 C CA . LYS A 1 338 ? 7.591 11.847 -24.767 1.00 60.06 338 LYS A CA 1
ATOM 2738 C C . LYS A 1 338 ? 6.457 12.444 -25.597 1.00 60.06 338 LYS A C 1
ATOM 2740 O O . LYS A 1 338 ? 6.755 13.075 -26.609 1.00 60.06 338 LYS A O 1
ATOM 2745 N N . ARG A 1 339 ? 5.193 12.303 -25.175 1.00 58.53 339 ARG A N 1
ATOM 2746 C CA . ARG A 1 339 ? 4.047 12.960 -25.837 1.00 58.53 339 ARG A CA 1
ATOM 2747 C C . ARG A 1 339 ? 4.235 14.475 -25.897 1.00 58.53 339 ARG A C 1
ATOM 2749 O O . ARG A 1 339 ? 4.169 15.048 -26.977 1.00 58.53 339 ARG A O 1
ATOM 2756 N N . LYS A 1 340 ? 4.612 15.095 -24.773 1.00 54.31 340 LYS A N 1
ATOM 2757 C CA . LYS A 1 340 ? 4.867 16.546 -24.697 1.00 54.31 340 LYS A CA 1
ATOM 2758 C C . LYS A 1 340 ? 6.034 17.013 -25.578 1.00 54.31 340 LYS A C 1
ATOM 2760 O O . LYS A 1 340 ? 5.974 18.101 -26.134 1.00 54.31 340 LYS A O 1
ATOM 2765 N N . LYS A 1 341 ? 7.083 16.195 -25.750 1.00 54.81 341 LYS A N 1
ATOM 2766 C CA . LYS A 1 341 ? 8.227 16.510 -26.634 1.00 54.81 341 LYS A CA 1
ATOM 2767 C C . LYS A 1 341 ? 7.925 16.338 -28.127 1.00 54.81 341 LYS A C 1
ATOM 2769 O O . LYS A 1 341 ? 8.652 16.893 -28.943 1.00 54.81 341 LYS A O 1
ATOM 2774 N N . LYS A 1 342 ? 6.891 15.570 -28.490 1.00 47.94 342 LYS A N 1
ATOM 2775 C CA . LYS A 1 342 ? 6.485 15.338 -29.886 1.00 47.94 342 LYS A CA 1
ATOM 2776 C C . LYS A 1 342 ? 5.421 16.313 -30.408 1.00 47.94 342 LYS A C 1
ATOM 2778 O O . LYS A 1 342 ? 5.063 16.187 -31.571 1.00 47.94 342 LYS A O 1
ATOM 2783 N N . GLY A 1 343 ? 4.974 17.283 -29.606 1.00 42.59 343 GLY A N 1
ATOM 2784 C CA . GLY A 1 343 ? 4.131 18.387 -30.078 1.00 42.59 343 GLY A CA 1
ATOM 2785 C C . GLY A 1 343 ? 2.790 17.946 -30.666 1.00 42.59 343 GLY A C 1
ATOM 2786 O O . GLY A 1 343 ? 2.492 18.288 -31.806 1.00 42.59 343 GLY A O 1
ATOM 2787 N N . PHE A 1 344 ? 2.003 17.197 -29.893 1.00 37.38 344 PHE A N 1
ATOM 2788 C CA . PHE A 1 344 ? 0.560 17.080 -30.111 1.00 37.38 344 PHE A CA 1
ATOM 2789 C C . PHE A 1 344 ? -0.188 17.747 -28.966 1.00 37.38 344 PHE A C 1
ATOM 2791 O O . PHE A 1 344 ? 0.244 17.543 -27.804 1.00 37.38 344 PHE A O 1
#

Radius of gyration: 26.0 Å; chains: 1; bounding box: 69×34×84 Å

Foldseek 3Di:
DPPCPVVVVVVLVVVLQVVCCVLQPQFFPFRWDWDDDPLEIEIETETDPPQQLVSVVCSQVVSQVVSCVVVVRPHYHYHYDYPDPDFQKKWKWKKKAQQDADDPPAAFFKKKWKWKQDPPPDRDTHTQDIFGTHGRARTDGTQDIGIGGDDSPDQIKMKMWMWGDDDPPDPDCVNTHTRFMDMDTPCCQPVVDPQFAFDWTAGPPDDDRITMTITMHGADPAPDKDKDWDKAAQFDADDPPARFFKKKWKWWDGPVNPPDTHTNDIFHTHPRDRIDTTDMDMGTPSRRYSPPQQTKMKIWMWGADPNRDTHTRFIDIDGNVVVVVDPDDDDDGDDVVVVVVVPD

Organism: Lepeophtheirus salmonis (NCBI:txid72036)